Protein AF-A0A432PXN7-F1 (afdb_monomer_lite)

Sequence (299 aa):
MRKKKRGNGRLEFYYITHIDNLPSILSKGLLSHKKVNELRINYKSIANEEVLEKRKEKGLEDYVNLYINPRNAMMYRVKDETPQNSLAILAISGEIIKYYEDLKISIGNAASDYSVILDRNEIENLDIYKFFNEVRKIKDWTSETQIDISEFFKDDRPNKFLSLKVFLQSEILIKGAIDRRFFKAVYVPNEETKEKVKAFMPKNIPVINAPEFFFEAVRRQQILDNIWIVQGDMFTSEFELLTISVNTVGVMGKGLASRFKYMYPMVYVVYERLCKEGKLKLGKPFIYDAPELGRKFLL

pLDDT: mean 91.08, std 10.95, range [30.94, 98.56]

Radius of gyration: 21.8 Å; chains: 1; bounding box: 56×48×58 Å

Secondary structure (DSSP, 8-state):
-PPP----PPPEEEEEEEGGGHHHHHHH-EE-HHHHHHTT------S-HHHHHHHHHTTGGGEEEEES-SSSHHHHHHHHHS-GGGEEEEEEETTHHHH-SSEEEEES-TTSTTPEEEPHHHHTTS-HHHHHHHHHH-S---SS-EEE-GGG-SS--S--EEEHHHHHT-EEEEESEE-GGGEEEEEESSHHHHHHHHTTS-TTS-EEE-GGGGT--SEEEEEETTEEEEES-GGG---SEEE----SSS---SHHHHHHHHH-HHHHHHHHHHHHTT--BTTB--EEEEGGGTEEEE-

Structure (mmCIF, N/CA/C/O backbone):
data_AF-A0A432PXN7-F1
#
_entry.id   AF-A0A432PXN7-F1
#
loop_
_atom_site.group_PDB
_atom_site.id
_atom_site.type_symbol
_atom_site.label_atom_id
_atom_site.label_alt_id
_atom_site.label_comp_id
_atom_site.label_asym_id
_atom_site.label_entity_id
_atom_site.label_seq_id
_atom_site.pdbx_PDB_ins_code
_atom_site.Cartn_x
_atom_site.Cartn_y
_atom_site.Cartn_z
_atom_site.occupancy
_atom_site.B_iso_or_equiv
_atom_site.auth_seq_id
_atom_site.auth_comp_id
_atom_site.auth_asym_id
_atom_site.auth_atom_id
_atom_site.pdbx_PDB_model_num
ATOM 1 N N . MET A 1 1 ? -21.417 30.906 -13.574 1.00 35.53 1 MET A N 1
ATOM 2 C CA . MET A 1 1 ? -21.770 29.982 -12.467 1.00 35.53 1 MET A CA 1
ATOM 3 C C . MET A 1 1 ? -20.729 28.869 -12.365 1.00 35.53 1 MET A C 1
ATOM 5 O O . MET A 1 1 ? -20.755 27.929 -13.148 1.00 35.53 1 MET A O 1
ATOM 9 N N . ARG A 1 2 ? -19.752 28.997 -11.455 1.00 30.94 2 ARG A N 1
ATOM 10 C CA . ARG A 1 2 ? -18.716 27.973 -11.229 1.00 30.94 2 ARG A CA 1
ATOM 11 C C . ARG A 1 2 ? -19.321 26.800 -10.447 1.00 30.94 2 ARG A C 1
ATOM 13 O O . ARG A 1 2 ? -19.781 26.985 -9.324 1.00 30.94 2 ARG A O 1
ATOM 20 N N . LYS A 1 3 ? -19.326 25.603 -11.047 1.00 31.98 3 LYS A N 1
ATOM 21 C CA . LYS A 1 3 ? -19.693 24.340 -10.386 1.00 31.98 3 LYS A CA 1
ATOM 22 C C . LYS A 1 3 ? -18.835 24.168 -9.124 1.00 31.98 3 LYS A C 1
ATOM 24 O O . LYS A 1 3 ? -17.609 24.135 -9.215 1.00 31.98 3 LYS A O 1
ATOM 29 N N . LYS A 1 4 ? -19.482 24.073 -7.956 1.00 31.11 4 LYS A N 1
ATOM 30 C CA . LYS A 1 4 ? -18.858 23.705 -6.675 1.00 31.11 4 LYS A CA 1
ATOM 31 C C . LYS A 1 4 ? -18.046 22.419 -6.875 1.00 31.11 4 LYS A C 1
ATOM 33 O O . LYS A 1 4 ? -18.610 21.390 -7.243 1.00 31.11 4 LYS A O 1
ATOM 38 N N . LYS A 1 5 ? -16.732 22.480 -6.635 1.00 33.84 5 LYS A N 1
ATOM 39 C CA . LYS A 1 5 ? -15.875 21.294 -6.517 1.00 33.84 5 LYS A CA 1
ATOM 40 C C . LYS A 1 5 ? -16.462 20.400 -5.417 1.00 33.84 5 LYS A C 1
ATOM 42 O O . LYS A 1 5 ? -16.468 20.780 -4.250 1.00 33.84 5 LYS A O 1
ATOM 47 N N . ARG A 1 6 ? -16.970 19.223 -5.792 1.00 35.22 6 ARG A N 1
ATOM 48 C CA . ARG A 1 6 ? -17.212 18.104 -4.871 1.00 35.22 6 ARG A CA 1
ATOM 49 C C . ARG A 1 6 ? -15.844 17.628 -4.381 1.00 35.22 6 ARG A C 1
ATOM 51 O O . ARG A 1 6 ? -15.178 16.868 -5.067 1.00 35.22 6 ARG A O 1
ATOM 58 N N . GLY A 1 7 ? -15.401 18.148 -3.246 1.00 31.53 7 GLY A N 1
ATOM 59 C CA . GLY A 1 7 ? -14.115 17.818 -2.641 1.00 31.53 7 GLY A CA 1
ATOM 60 C C . GLY A 1 7 ? -14.242 17.847 -1.130 1.00 31.53 7 GLY A C 1
ATOM 61 O O . GLY A 1 7 ? -13.671 18.709 -0.485 1.00 31.53 7 GLY A O 1
ATOM 62 N N . ASN A 1 8 ? -15.066 16.957 -0.588 1.00 34.00 8 ASN A N 1
ATOM 63 C CA . ASN A 1 8 ? -15.063 16.643 0.836 1.00 34.00 8 ASN A CA 1
ATOM 64 C C . ASN A 1 8 ? -15.289 15.133 0.974 1.00 34.00 8 ASN A C 1
ATOM 66 O O . ASN A 1 8 ? -16.284 14.675 1.534 1.00 34.00 8 ASN A O 1
ATOM 70 N N . GLY A 1 9 ? -14.397 14.346 0.362 1.00 54.34 9 GLY A N 1
ATOM 71 C CA . GLY A 1 9 ? -14.241 12.959 0.787 1.00 54.34 9 GLY A CA 1
ATOM 72 C C . GLY A 1 9 ? -13.804 13.014 2.246 1.00 54.34 9 GLY A C 1
ATOM 73 O O . GLY A 1 9 ? -12.801 13.658 2.550 1.00 54.34 9 GLY A O 1
ATOM 74 N N . ARG A 1 10 ? -14.605 12.462 3.160 1.00 78.56 10 ARG A N 1
ATOM 75 C CA . ARG A 1 10 ? -14.220 12.399 4.574 1.00 78.56 10 ARG A CA 1
ATOM 76 C C . ARG A 1 10 ? -12.915 11.600 4.670 1.00 78.56 10 ARG A C 1
ATOM 78 O O . ARG A 1 10 ? -12.722 10.658 3.911 1.00 78.56 10 ARG A O 1
ATOM 85 N N . LEU A 1 11 ? -12.016 12.009 5.564 1.00 91.69 11 LEU A N 1
ATOM 86 C CA . LEU A 1 11 ? -10.762 11.301 5.826 1.00 91.69 11 LEU A CA 1
ATOM 87 C C . LEU A 1 11 ? -11.060 9.831 6.168 1.00 91.69 11 LEU A C 1
ATOM 89 O O . LEU A 1 11 ? -11.969 9.570 6.953 1.00 91.69 11 LEU A O 1
ATOM 93 N N . GLU A 1 12 ? -10.305 8.899 5.593 1.00 96.12 12 GLU A N 1
ATOM 94 C CA . GLU A 1 12 ? -10.436 7.452 5.831 1.00 96.12 12 GLU A CA 1
ATOM 95 C C . GLU A 1 12 ? -9.089 6.844 6.244 1.00 96.12 12 GLU A C 1
ATOM 97 O O . GLU A 1 12 ? -8.030 7.405 5.976 1.00 96.12 12 GLU A O 1
ATOM 102 N N . PHE A 1 13 ? -9.092 5.684 6.869 1.00 97.94 13 PHE A N 1
ATOM 103 C CA . PHE A 1 13 ? -7.892 4.885 7.102 1.00 97.94 13 PHE A CA 1
ATOM 104 C C . PHE A 1 13 ? -8.181 3.448 6.710 1.00 97.94 13 PHE A C 1
ATOM 106 O O . PHE A 1 13 ? -9.336 3.032 6.713 1.00 97.94 13 PHE A O 1
ATOM 113 N N . TYR A 1 14 ? -7.156 2.704 6.323 1.00 98.44 14 TYR A N 1
ATOM 114 C CA . TYR A 1 14 ? -7.350 1.486 5.550 1.00 98.44 14 TYR A CA 1
ATOM 115 C C . TYR A 1 14 ? -6.753 0.285 6.262 1.00 98.44 14 TYR A C 1
ATOM 117 O O . TYR A 1 14 ? -5.588 0.299 6.652 1.00 98.44 14 TYR A O 1
ATOM 125 N N . TYR A 1 15 ? -7.541 -0.773 6.387 1.00 98.38 15 TYR A N 1
ATOM 126 C CA . TYR A 1 15 ? -7.084 -2.066 6.872 1.00 98.38 15 TYR A CA 1
ATOM 127 C C . TYR A 1 15 ? -7.170 -3.087 5.741 1.00 98.38 15 TYR A C 1
ATOM 129 O O . TYR A 1 15 ? -8.252 -3.332 5.210 1.00 98.38 15 TYR A O 1
ATOM 137 N N . ILE A 1 16 ? -6.030 -3.655 5.352 1.00 97.94 16 ILE A N 1
ATOM 138 C CA . ILE A 1 16 ? -5.953 -4.675 4.301 1.00 97.94 16 ILE A CA 1
ATOM 139 C C . ILE A 1 16 ? -6.196 -6.036 4.955 1.00 97.94 16 ILE A C 1
ATOM 141 O O . ILE A 1 16 ? -5.614 -6.327 5.999 1.00 97.94 16 ILE A O 1
ATOM 145 N N . THR A 1 17 ? -7.054 -6.870 4.368 1.00 97.69 17 THR A N 1
ATOM 146 C CA . THR A 1 17 ? -7.372 -8.192 4.918 1.00 97.69 17 THR A CA 1
ATOM 147 C C . THR A 1 17 ? -7.852 -9.175 3.848 1.00 97.69 17 THR A C 1
ATOM 149 O O . THR A 1 17 ? -8.148 -8.786 2.718 1.00 97.69 17 THR A O 1
ATOM 152 N N . HIS A 1 18 ? -7.950 -10.454 4.211 1.00 97.88 18 HIS A N 1
ATOM 153 C CA . HIS A 1 18 ? -8.617 -11.470 3.401 1.00 97.88 18 HIS A CA 1
ATOM 154 C C . HIS A 1 18 ? -10.145 -11.367 3.571 1.00 97.88 18 HIS A C 1
ATOM 156 O O . HIS A 1 18 ? -10.626 -11.152 4.685 1.00 97.88 18 HIS A O 1
ATOM 162 N N . ILE A 1 19 ? -10.926 -11.570 2.504 1.00 97.75 19 ILE A N 1
ATOM 163 C CA . ILE A 1 19 ? -12.399 -11.446 2.525 1.00 97.75 19 ILE A CA 1
ATOM 164 C C . ILE A 1 19 ? -13.062 -12.316 3.608 1.00 97.75 19 ILE A C 1
ATOM 166 O O . ILE A 1 19 ? -13.950 -11.841 4.308 1.00 97.75 19 ILE A O 1
ATOM 170 N N . ASP A 1 20 ? -12.576 -13.543 3.818 1.00 97.38 20 ASP A N 1
ATOM 171 C CA . ASP A 1 20 ? -13.042 -14.467 4.869 1.00 97.38 20 ASP A CA 1
ATOM 172 C C . ASP A 1 20 ? -12.898 -13.934 6.305 1.00 97.38 20 ASP A C 1
ATOM 174 O O . ASP A 1 20 ? -13.560 -14.435 7.212 1.00 97.38 20 ASP A O 1
ATOM 178 N N . ASN A 1 21 ? -12.070 -12.911 6.535 1.00 98.06 21 ASN A N 1
ATOM 179 C CA . ASN A 1 21 ? -11.939 -12.282 7.850 1.00 98.06 21 ASN A CA 1
ATOM 180 C C . ASN A 1 21 ? -13.041 -11.242 8.103 1.00 98.06 21 ASN A C 1
ATOM 182 O O . ASN A 1 21 ? -13.308 -10.889 9.251 1.00 98.06 21 ASN A O 1
ATOM 186 N N . LEU A 1 22 ? -13.700 -10.735 7.056 1.00 98.06 22 LEU A N 1
ATOM 187 C CA . LEU A 1 22 ? -14.702 -9.676 7.183 1.00 98.06 22 LEU A CA 1
ATOM 188 C C . LEU A 1 22 ? -15.876 -10.065 8.102 1.00 98.06 22 LEU A C 1
ATOM 190 O O . LEU A 1 22 ? -16.226 -9.239 8.944 1.00 98.06 22 LEU A O 1
ATOM 194 N N . PRO A 1 23 ? -16.465 -11.280 8.053 1.00 97.19 23 PRO A N 1
ATOM 195 C CA . PRO A 1 23 ? -17.558 -11.649 8.959 1.00 97.19 23 PRO A CA 1
ATOM 196 C C . PRO A 1 23 ? -17.199 -11.542 10.451 1.00 97.19 23 PRO A C 1
ATOM 198 O O . PRO A 1 23 ? -17.993 -11.046 11.260 1.00 97.19 23 PRO A O 1
ATOM 201 N N . SER A 1 24 ? -15.990 -11.966 10.840 1.00 97.00 24 SER A N 1
ATOM 202 C CA . SER A 1 24 ? -15.543 -11.863 12.234 1.00 97.00 24 SER A CA 1
ATOM 203 C C . SER A 1 24 ? -15.250 -10.409 12.620 1.00 97.00 24 SER A C 1
ATOM 205 O O . SER A 1 24 ? -15.646 -9.982 13.704 1.00 97.00 24 SER A O 1
ATOM 207 N N . ILE A 1 25 ? -14.670 -9.616 11.712 1.00 97.94 25 ILE A N 1
ATOM 208 C CA . ILE A 1 25 ? -14.425 -8.179 11.915 1.00 97.94 25 ILE A CA 1
ATOM 209 C C . ILE A 1 25 ? -15.744 -7.401 12.065 1.00 97.94 25 ILE A C 1
ATOM 211 O O . ILE A 1 25 ? -15.880 -6.561 12.951 1.00 97.94 25 ILE A O 1
ATOM 215 N N . LEU A 1 26 ? -16.756 -7.692 11.246 1.00 96.44 26 LEU A N 1
ATOM 216 C CA . LEU A 1 26 ? -18.069 -7.037 11.314 1.00 96.44 26 LEU A CA 1
ATOM 217 C C . LEU A 1 26 ? -18.798 -7.344 12.627 1.00 96.44 26 LEU A C 1
ATOM 219 O O . LEU A 1 26 ? -19.427 -6.462 13.222 1.00 96.44 26 LEU A O 1
ATOM 223 N N . SER A 1 27 ? -18.705 -8.591 13.092 1.00 95.31 27 SER A N 1
ATOM 224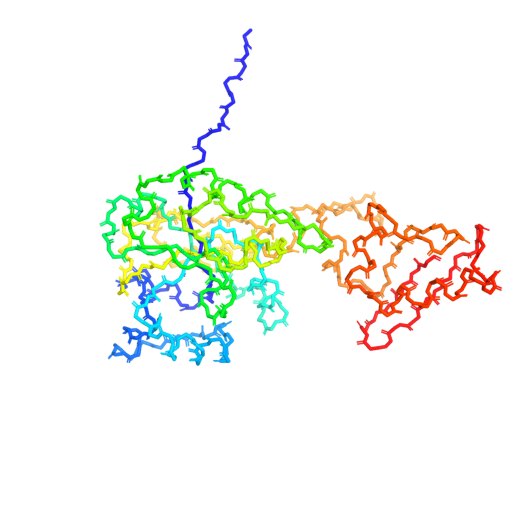 C CA . SER A 1 27 ? -19.360 -9.024 14.327 1.00 95.31 27 SER A CA 1
ATOM 225 C C . SER A 1 27 ? -18.633 -8.534 15.581 1.00 95.31 27 SER A C 1
ATOM 227 O O . SER A 1 27 ? -19.293 -8.067 16.510 1.00 95.31 27 SER A O 1
ATOM 229 N N . LYS A 1 28 ? -17.296 -8.567 15.616 1.00 96.38 28 LYS A N 1
ATOM 230 C CA . LYS A 1 28 ? -16.498 -8.303 16.829 1.00 96.38 28 LYS A CA 1
ATOM 231 C C . LYS A 1 28 ? -15.817 -6.930 16.865 1.00 96.38 28 LYS A C 1
ATOM 233 O O . LYS A 1 28 ? -15.327 -6.535 17.918 1.00 96.38 28 LYS A O 1
ATOM 238 N N . GLY A 1 29 ? -15.819 -6.192 15.756 1.00 97.44 29 GLY A N 1
ATOM 239 C CA . GLY A 1 29 ? -14.957 -5.025 15.561 1.00 97.44 29 GLY A CA 1
ATOM 240 C C . GLY A 1 29 ? -13.587 -5.429 15.013 1.00 97.44 29 GLY A C 1
ATOM 241 O O . GLY A 1 29 ? -13.273 -6.612 14.875 1.00 97.44 29 GLY A O 1
ATOM 242 N N . LEU A 1 30 ? -12.761 -4.439 14.681 1.00 98.19 30 LEU A N 1
ATOM 243 C CA . LEU A 1 30 ? -11.407 -4.680 14.189 1.00 98.19 30 LEU A CA 1
ATOM 244 C C . LEU A 1 30 ? -10.459 -4.724 15.389 1.00 98.19 30 LEU A C 1
ATOM 246 O O . LEU A 1 30 ? -10.292 -3.726 16.082 1.00 98.19 30 LEU A O 1
ATOM 250 N N . LEU A 1 31 ? -9.891 -5.892 15.665 1.00 97.75 31 LEU A N 1
ATOM 251 C CA . LEU A 1 31 ? -9.147 -6.169 16.894 1.00 97.75 31 LEU A CA 1
ATOM 252 C C . LEU A 1 31 ? -7.635 -6.170 16.656 1.00 97.75 31 LEU A C 1
ATOM 254 O O . LEU A 1 31 ? -7.180 -6.521 15.568 1.00 97.75 31 LEU A O 1
ATOM 258 N N . SER A 1 32 ? -6.862 -5.815 17.684 1.00 96.62 32 SER A N 1
ATOM 259 C CA . SER A 1 32 ? -5.408 -5.988 17.694 1.00 96.62 32 SER A CA 1
ATOM 260 C C . SER A 1 32 ? -5.035 -7.472 17.643 1.00 96.62 32 SER A C 1
ATOM 262 O O . SER A 1 32 ? -5.821 -8.338 18.041 1.00 96.62 32 SER A O 1
ATOM 264 N N . HIS A 1 33 ? -3.818 -7.782 17.187 1.00 93.62 33 HIS A N 1
ATOM 265 C CA . HIS A 1 3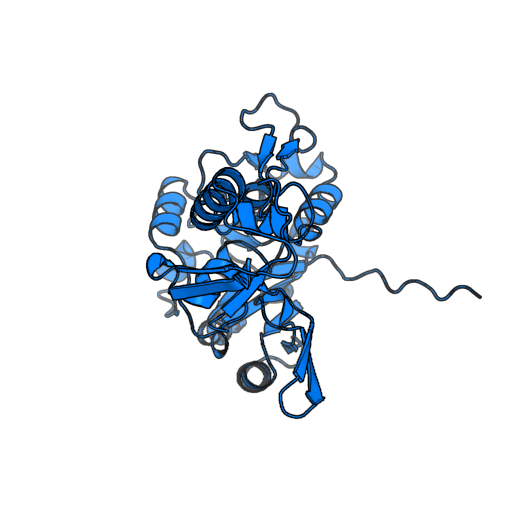3 ? -3.337 -9.166 17.104 1.00 93.62 33 HIS A CA 1
ATOM 266 C C . HIS A 1 33 ? -3.379 -9.877 18.460 1.00 93.62 33 HIS A C 1
ATOM 268 O O . HIS A 1 33 ? -3.801 -11.032 18.537 1.00 93.62 33 HIS A O 1
ATOM 274 N N . LYS A 1 34 ? -3.027 -9.170 19.539 1.00 95.19 34 LYS A N 1
ATOM 275 C CA . LYS A 1 34 ? -3.138 -9.681 20.906 1.00 95.19 34 LYS A CA 1
ATOM 276 C C . LYS A 1 34 ? -4.565 -10.139 21.226 1.00 95.19 34 LYS A C 1
ATOM 278 O O . LYS A 1 34 ? -4.762 -11.288 21.615 1.00 95.19 34 LYS A O 1
ATOM 283 N N . LYS A 1 35 ? -5.569 -9.294 20.969 1.00 96.56 35 LYS A N 1
ATOM 284 C CA . LYS A 1 35 ? -6.981 -9.629 21.220 1.00 96.56 35 LYS A CA 1
ATOM 285 C C . LYS A 1 35 ? -7.506 -10.746 20.319 1.00 96.56 35 LYS A C 1
ATOM 287 O O . LYS A 1 35 ? -8.310 -11.559 20.769 1.00 96.56 35 LYS A O 1
ATOM 292 N N . VAL A 1 36 ? -7.068 -10.807 19.059 1.00 95.81 36 VAL A N 1
ATOM 293 C CA . VAL A 1 36 ? -7.402 -11.912 18.138 1.00 95.81 36 VAL A CA 1
ATOM 294 C C . VAL A 1 36 ? -6.945 -13.253 18.720 1.00 95.81 36 VAL A C 1
ATOM 296 O O . VAL A 1 36 ? -7.730 -14.204 18.740 1.00 95.81 36 VAL A O 1
ATOM 299 N N . ASN A 1 37 ? -5.719 -13.301 19.248 1.00 93.38 37 ASN A N 1
ATOM 300 C CA . ASN A 1 37 ? -5.143 -14.496 19.862 1.00 93.38 37 ASN A CA 1
ATOM 301 C C . ASN A 1 37 ? -5.836 -14.861 21.185 1.00 93.38 37 ASN A C 1
ATOM 303 O O . ASN A 1 37 ? -6.215 -16.016 21.376 1.00 93.38 37 ASN A O 1
ATOM 307 N N . GLU A 1 38 ? -6.064 -13.886 22.070 1.00 96.06 38 GLU A N 1
ATOM 308 C CA . GLU A 1 38 ? -6.769 -14.082 23.349 1.00 96.06 38 GLU A CA 1
ATOM 309 C C . GLU A 1 38 ? -8.182 -14.649 23.146 1.00 96.06 38 GLU A C 1
ATOM 311 O O . GLU A 1 38 ? -8.605 -15.562 23.856 1.00 96.06 38 GLU A O 1
ATOM 316 N N . LEU A 1 39 ? -8.899 -14.155 22.132 1.00 95.44 39 LEU A N 1
ATOM 317 C CA . LEU A 1 39 ? -10.250 -14.601 21.785 1.00 95.44 39 LEU A CA 1
ATOM 318 C C . LEU A 1 39 ? -10.281 -15.825 20.857 1.00 95.44 39 LEU A C 1
ATOM 320 O O . LEU A 1 39 ? -11.371 -16.241 20.455 1.00 95.44 39 LEU A O 1
ATOM 324 N N . ARG A 1 40 ? -9.114 -16.383 20.498 1.00 95.44 40 ARG A N 1
ATOM 325 C CA . ARG A 1 40 ? -8.950 -17.552 19.612 1.00 95.44 40 ARG A CA 1
ATOM 326 C C . ARG A 1 40 ? -9.766 -17.438 18.322 1.00 95.44 40 ARG A C 1
ATOM 328 O O . ARG A 1 40 ? -10.461 -18.368 17.911 1.00 95.44 40 ARG A O 1
ATOM 335 N N . ILE A 1 41 ? -9.738 -16.259 17.707 1.00 94.94 41 ILE A N 1
ATOM 336 C CA . ILE A 1 41 ? -10.488 -15.995 16.478 1.00 94.94 41 ILE A CA 1
ATOM 337 C C . ILE A 1 41 ? -9.733 -16.615 15.314 1.00 94.94 41 ILE A C 1
ATOM 339 O O . ILE A 1 41 ? -8.579 -16.276 15.074 1.00 94.94 41 ILE A O 1
ATOM 343 N N . ASN A 1 42 ? -10.402 -17.489 14.569 1.00 94.25 42 ASN A N 1
ATOM 344 C CA . ASN A 1 42 ? -9.826 -18.044 13.355 1.00 94.25 42 ASN A CA 1
ATOM 345 C C . ASN A 1 42 ? -9.808 -16.976 12.250 1.00 94.25 42 ASN A C 1
ATOM 347 O O . ASN A 1 42 ? -10.811 -16.288 12.041 1.00 94.25 42 ASN A O 1
ATOM 351 N N . TYR A 1 43 ? -8.679 -16.832 11.560 1.00 95.38 43 TYR A N 1
ATOM 352 C CA . TYR A 1 43 ? -8.502 -15.851 10.491 1.00 95.38 43 TYR A CA 1
ATOM 353 C C . TYR A 1 43 ? -7.496 -16.354 9.453 1.00 95.38 43 TYR A C 1
ATOM 355 O O . TYR A 1 43 ? -6.637 -17.183 9.746 1.00 95.38 43 TYR A O 1
ATOM 363 N N . LYS A 1 44 ? -7.587 -15.823 8.236 1.00 95.25 44 LYS A N 1
ATOM 364 C CA . LYS A 1 44 ? -6.573 -15.992 7.196 1.00 95.25 44 LYS A CA 1
ATOM 365 C C . LYS A 1 44 ? -5.579 -14.844 7.274 1.00 95.25 44 LYS A C 1
ATOM 367 O O . LYS A 1 44 ? -5.937 -13.693 7.007 1.00 95.25 44 LYS A O 1
ATOM 372 N N . SER A 1 45 ? -4.350 -15.153 7.671 1.00 92.19 45 SER A N 1
ATOM 373 C CA . SER A 1 45 ? -3.282 -14.160 7.728 1.00 92.19 45 SER A CA 1
ATOM 374 C C . SER A 1 45 ? -2.840 -13.763 6.323 1.00 92.19 45 SER A C 1
ATOM 376 O O . SER A 1 45 ? -2.677 -14.609 5.451 1.00 92.19 45 SER A O 1
ATOM 378 N N . ILE A 1 46 ? -2.624 -12.464 6.138 1.00 92.88 46 ILE A N 1
ATOM 379 C CA . ILE A 1 46 ? -1.887 -11.893 5.002 1.00 92.88 46 ILE A CA 1
ATOM 380 C C . ILE A 1 46 ? -0.620 -11.169 5.481 1.00 92.88 46 ILE A C 1
ATOM 382 O O . ILE A 1 46 ? 0.053 -10.496 4.703 1.00 92.88 46 ILE A O 1
ATOM 386 N N . ALA A 1 47 ? -0.340 -11.222 6.787 1.00 86.75 47 ALA A N 1
ATOM 387 C CA . ALA A 1 47 ? 0.762 -10.521 7.425 1.00 86.75 47 ALA A CA 1
ATOM 388 C C . ALA A 1 47 ? 2.098 -11.214 7.135 1.00 86.75 47 ALA A C 1
ATOM 390 O O . ALA A 1 47 ? 2.149 -12.421 6.928 1.00 86.75 47 ALA A O 1
ATOM 391 N N . ASN A 1 48 ? 3.177 -10.437 7.138 1.00 88.31 48 ASN A N 1
ATOM 392 C CA . ASN A 1 48 ? 4.531 -10.975 7.090 1.00 88.31 48 ASN A CA 1
ATOM 393 C C . ASN A 1 48 ? 4.963 -11.376 8.513 1.00 88.31 48 ASN A C 1
ATOM 395 O O . ASN A 1 48 ? 4.849 -10.559 9.428 1.00 88.31 48 ASN A O 1
ATOM 399 N N . GLU A 1 49 ? 5.436 -12.611 8.692 1.00 88.56 49 GLU A N 1
ATOM 400 C CA . GLU A 1 49 ? 5.791 -13.168 10.007 1.00 88.56 49 GLU A CA 1
ATOM 401 C C . GLU A 1 49 ? 6.931 -12.398 10.684 1.00 88.56 49 GLU A C 1
ATOM 403 O O . GLU A 1 49 ? 6.783 -11.991 11.834 1.00 88.56 49 GLU A O 1
ATOM 408 N N . GLU A 1 50 ? 7.994 -12.066 9.948 1.00 90.25 50 GLU A N 1
ATOM 409 C CA . GLU A 1 50 ? 9.120 -11.266 10.453 1.00 90.25 50 GLU A CA 1
ATOM 410 C C . GLU A 1 50 ? 8.654 -9.882 10.945 1.00 90.25 50 GLU A C 1
ATOM 412 O O . GLU A 1 50 ? 9.112 -9.361 11.964 1.00 90.25 50 GLU A O 1
ATOM 417 N N . VAL A 1 51 ? 7.691 -9.269 10.245 1.00 89.50 51 VAL A N 1
ATOM 418 C CA . VAL A 1 51 ? 7.089 -8.002 10.682 1.00 89.50 51 VAL A CA 1
ATOM 419 C C . VAL A 1 51 ? 6.268 -8.195 11.958 1.00 89.50 51 VAL A C 1
ATOM 421 O O . VAL A 1 51 ? 6.321 -7.333 12.833 1.00 89.50 51 VAL A O 1
ATOM 424 N N . LEU A 1 52 ? 5.516 -9.291 12.099 1.00 89.25 52 LEU A N 1
ATOM 425 C CA . LEU A 1 52 ? 4.753 -9.571 13.321 1.00 89.25 52 LEU A CA 1
ATOM 426 C C . LEU A 1 52 ? 5.666 -9.790 14.532 1.00 89.25 52 LEU A C 1
ATOM 428 O O . LEU A 1 52 ? 5.367 -9.271 15.609 1.00 89.25 52 LEU A O 1
ATOM 432 N N . GLU A 1 53 ? 6.784 -10.491 14.354 1.00 92.44 53 GLU A N 1
ATOM 433 C CA . GLU A 1 53 ? 7.793 -10.698 15.398 1.00 92.44 53 GLU A CA 1
ATOM 434 C C . GLU A 1 53 ? 8.392 -9.368 15.865 1.00 92.44 53 GLU A C 1
ATOM 436 O O . GLU A 1 53 ? 8.309 -9.038 17.050 1.00 92.44 53 GLU A O 1
ATOM 441 N N . LYS A 1 54 ? 8.849 -8.524 14.932 1.00 93.56 54 LYS A N 1
ATOM 442 C CA . LYS A 1 54 ? 9.358 -7.175 15.245 1.00 93.56 54 LYS A CA 1
ATOM 443 C C . LYS A 1 54 ? 8.326 -6.305 15.961 1.00 93.56 54 LYS A C 1
ATOM 445 O O . LYS A 1 54 ? 8.649 -5.536 16.864 1.00 93.56 54 LYS A O 1
ATOM 450 N N . ARG A 1 55 ? 7.051 -6.409 15.574 1.00 94.06 55 ARG A N 1
ATOM 451 C CA . ARG A 1 55 ? 5.961 -5.692 16.257 1.00 94.06 55 ARG A CA 1
ATOM 452 C C . ARG A 1 55 ? 5.779 -6.182 17.688 1.00 94.06 55 ARG A C 1
ATOM 454 O O . ARG A 1 55 ? 5.533 -5.359 18.566 1.00 94.06 55 ARG A O 1
ATOM 461 N N . LYS A 1 56 ? 5.901 -7.487 17.930 1.00 93.31 56 LYS A N 1
ATOM 462 C CA . LYS A 1 56 ? 5.820 -8.071 19.271 1.00 93.31 56 LYS A CA 1
ATOM 463 C C . LYS A 1 56 ? 6.965 -7.591 20.162 1.00 93.31 56 LYS A C 1
ATOM 465 O O . LYS A 1 56 ? 6.700 -7.145 21.273 1.00 93.31 56 LYS A O 1
ATOM 470 N N . GLU A 1 57 ? 8.198 -7.589 19.659 1.00 93.31 57 GLU A N 1
ATOM 471 C CA . GLU A 1 57 ? 9.375 -7.066 20.376 1.00 93.31 57 GLU A CA 1
ATOM 472 C C . GLU A 1 57 ? 9.195 -5.602 20.802 1.00 93.31 57 GLU A C 1
ATOM 474 O O . GLU A 1 57 ? 9.591 -5.209 21.897 1.00 93.31 57 GLU A O 1
ATOM 479 N N . LYS A 1 58 ? 8.522 -4.805 19.966 1.00 92.75 58 LYS A N 1
ATOM 480 C CA . LYS A 1 58 ? 8.207 -3.395 20.237 1.00 92.75 58 LYS A CA 1
ATOM 481 C C . LYS A 1 58 ? 6.924 -3.172 21.044 1.00 92.75 58 LYS A C 1
ATOM 483 O O . LYS A 1 58 ? 6.505 -2.028 21.212 1.00 92.75 58 LYS A O 1
ATOM 488 N N . GLY A 1 59 ? 6.255 -4.230 21.508 1.00 93.12 59 GLY A N 1
ATOM 489 C CA . GLY A 1 59 ? 4.994 -4.125 22.251 1.00 93.12 59 GLY A CA 1
ATOM 490 C C . GLY A 1 59 ? 3.821 -3.570 21.428 1.00 93.12 59 GLY A C 1
ATOM 491 O O . GLY A 1 59 ? 2.857 -3.044 21.985 1.00 93.12 59 GLY A O 1
ATOM 492 N N . LEU A 1 60 ? 3.882 -3.671 20.097 1.00 94.94 60 LEU A N 1
ATOM 493 C CA . LEU A 1 60 ? 2.859 -3.171 19.169 1.00 94.94 60 LEU A CA 1
ATOM 494 C C . LEU A 1 60 ? 1.732 -4.182 18.902 1.00 94.94 60 LEU A C 1
ATOM 496 O O . LEU A 1 60 ? 0.794 -3.879 18.166 1.00 94.94 60 LEU A O 1
ATOM 500 N N . GLU A 1 61 ? 1.804 -5.378 19.486 1.00 94.31 61 GLU A N 1
ATOM 501 C CA . GLU A 1 61 ? 0.811 -6.452 19.324 1.00 94.31 61 GLU A CA 1
ATOM 502 C C . GLU A 1 61 ? -0.584 -6.089 19.858 1.00 94.31 61 GLU A C 1
ATOM 504 O O . GLU A 1 61 ? -1.590 -6.627 19.389 1.00 94.31 61 GLU A O 1
ATOM 509 N N . ASP A 1 62 ? -0.652 -5.145 20.801 1.00 95.69 62 ASP A N 1
ATOM 510 C CA . ASP A 1 62 ? -1.906 -4.614 21.337 1.00 95.69 62 ASP A CA 1
ATOM 511 C C . ASP A 1 62 ? -2.482 -3.467 20.490 1.00 95.69 62 ASP A C 1
ATOM 513 O O . ASP A 1 62 ? -3.528 -2.925 20.824 1.00 95.69 62 ASP A O 1
ATOM 517 N N . TYR A 1 63 ? -1.853 -3.098 19.371 1.00 97.06 63 TYR A N 1
ATOM 518 C CA . TYR A 1 63 ? -2.346 -2.040 18.490 1.00 97.06 63 TYR A CA 1
ATOM 519 C C . TYR A 1 63 ? -2.913 -2.607 17.189 1.00 97.06 63 TYR A C 1
ATOM 521 O O . TYR A 1 63 ? -2.307 -3.449 16.526 1.00 97.06 63 TYR A O 1
ATOM 529 N N . VAL A 1 64 ? -4.072 -2.087 16.791 1.00 97.31 64 VAL A N 1
ATOM 530 C CA . VAL A 1 64 ? -4.587 -2.180 15.425 1.00 97.31 64 VAL A CA 1
ATOM 531 C C . VAL A 1 64 ? -3.813 -1.192 14.566 1.00 97.31 64 VAL A C 1
ATOM 533 O O . VAL A 1 64 ? -3.787 -0.001 14.878 1.00 97.31 64 VAL A O 1
ATOM 536 N N . ASN A 1 65 ? -3.212 -1.669 13.480 1.00 96.56 65 ASN A N 1
ATOM 537 C CA . ASN A 1 65 ? -2.539 -0.819 12.509 1.00 96.56 65 ASN A CA 1
ATOM 538 C C . ASN A 1 65 ? -3.459 -0.485 11.332 1.00 96.56 65 ASN A C 1
ATOM 540 O O . ASN A 1 65 ? -4.080 -1.365 10.738 1.00 96.56 65 ASN A O 1
ATOM 544 N N . LEU A 1 66 ? -3.530 0.795 10.982 1.00 98.06 66 LEU A N 1
ATOM 545 C CA . LEU A 1 66 ? -4.269 1.284 9.828 1.00 98.06 66 LEU A CA 1
ATOM 546 C C . LEU A 1 66 ? -3.346 2.063 8.902 1.00 98.06 66 LEU A C 1
ATOM 548 O O . LEU A 1 66 ? -2.632 2.971 9.323 1.00 98.06 66 LEU A O 1
ATOM 552 N N . TYR A 1 67 ? -3.428 1.769 7.615 1.00 97.88 67 TYR A N 1
ATOM 553 C CA . TYR A 1 67 ? -2.688 2.485 6.595 1.00 97.88 67 TYR A CA 1
ATOM 554 C C . TYR A 1 67 ? -3.355 3.815 6.265 1.00 97.88 67 TYR A C 1
ATOM 556 O O . TYR A 1 67 ? -4.579 3.923 6.154 1.00 97.88 67 TYR A O 1
ATOM 564 N N . ILE A 1 68 ? -2.534 4.837 6.041 1.00 97.44 68 ILE A N 1
ATOM 565 C CA . ILE A 1 68 ? -3.000 6.151 5.587 1.00 97.44 68 ILE A CA 1
ATOM 566 C C . ILE A 1 68 ? -3.278 6.140 4.078 1.00 97.44 68 ILE A C 1
ATOM 568 O O . ILE A 1 68 ? -4.216 6.786 3.608 1.00 97.44 68 ILE A O 1
ATOM 572 N N . ASN A 1 69 ? -2.488 5.374 3.325 1.00 96.44 69 ASN A N 1
ATOM 573 C CA . ASN A 1 69 ? -2.634 5.164 1.890 1.00 96.44 69 ASN A CA 1
ATOM 574 C C . ASN A 1 69 ? -2.866 3.663 1.627 1.00 96.44 69 ASN A C 1
ATOM 576 O O . ASN A 1 69 ? -2.052 2.854 2.077 1.00 96.44 69 ASN A O 1
ATOM 580 N N . PRO A 1 70 ? -3.951 3.259 0.937 1.00 94.88 70 PRO A N 1
ATOM 581 C CA . PRO A 1 70 ? -4.245 1.847 0.693 1.00 94.88 70 PRO A CA 1
ATOM 582 C C . PRO A 1 70 ? -3.295 1.242 -0.349 1.00 94.88 70 PRO A C 1
ATOM 584 O O . PRO A 1 70 ? -2.993 0.053 -0.297 1.00 94.88 70 PRO A O 1
ATOM 587 N N . ARG A 1 71 ? -2.769 2.070 -1.263 1.00 93.25 71 ARG A N 1
ATOM 588 C CA . ARG A 1 71 ? -1.806 1.673 -2.289 1.00 93.25 71 ARG A CA 1
ATOM 589 C C . ARG A 1 71 ? -0.387 1.816 -1.737 1.00 93.25 71 ARG A C 1
ATOM 591 O O . ARG A 1 71 ? 0.341 2.744 -2.080 1.00 93.25 71 ARG A O 1
ATOM 598 N N . ASN A 1 72 ? -0.020 0.900 -0.849 1.00 92.94 72 ASN A N 1
ATOM 599 C CA . ASN A 1 72 ? 1.243 0.915 -0.110 1.00 92.94 72 ASN A CA 1
ATOM 600 C C . ASN A 1 72 ? 2.088 -0.350 -0.356 1.00 92.94 72 ASN A C 1
ATOM 602 O O . ASN A 1 72 ? 1.687 -1.262 -1.081 1.00 92.94 72 ASN A O 1
ATOM 606 N N . ALA A 1 73 ? 3.265 -0.410 0.277 1.00 90.81 73 ALA A N 1
ATOM 607 C CA . ALA A 1 73 ? 4.190 -1.537 0.159 1.00 90.81 73 ALA A CA 1
ATOM 608 C C . ALA A 1 73 ? 3.607 -2.875 0.657 1.00 90.81 73 ALA A C 1
ATOM 610 O O . ALA A 1 73 ? 3.968 -3.920 0.124 1.00 90.81 73 ALA A O 1
ATOM 611 N N . MET A 1 74 ? 2.702 -2.856 1.644 1.00 92.88 74 MET A N 1
ATOM 612 C CA . MET A 1 74 ? 2.028 -4.067 2.117 1.00 92.88 74 MET A CA 1
ATOM 613 C C . MET A 1 74 ? 1.100 -4.626 1.039 1.00 92.88 74 MET A C 1
ATOM 615 O O . MET A 1 74 ? 1.210 -5.800 0.703 1.00 92.88 74 MET A O 1
ATOM 619 N N . MET A 1 75 ? 0.238 -3.792 0.447 1.00 94.62 75 MET A N 1
ATOM 620 C CA . MET A 1 75 ? -0.639 -4.238 -0.641 1.00 94.62 75 MET A CA 1
ATOM 621 C C . MET A 1 75 ? 0.164 -4.717 -1.859 1.00 94.62 75 MET A C 1
ATOM 623 O O . MET A 1 75 ? -0.169 -5.740 -2.448 1.00 94.62 75 MET A O 1
ATOM 627 N N . TYR A 1 76 ? 1.251 -4.016 -2.207 1.00 91.44 76 TYR A N 1
ATOM 628 C CA . TYR A 1 76 ? 2.117 -4.405 -3.324 1.00 91.44 76 TYR A CA 1
ATOM 629 C C . TYR A 1 76 ? 2.745 -5.792 -3.139 1.00 91.44 76 TYR A C 1
ATOM 631 O O . TYR A 1 76 ? 2.925 -6.502 -4.117 1.00 91.44 76 TYR A O 1
ATOM 639 N N . ARG A 1 77 ? 3.070 -6.178 -1.901 1.00 91.62 77 ARG A N 1
ATOM 640 C CA . ARG A 1 77 ? 3.575 -7.519 -1.583 1.00 91.62 77 ARG A CA 1
ATOM 641 C C . ARG A 1 77 ? 2.451 -8.555 -1.595 1.00 91.62 77 ARG A C 1
ATOM 643 O O . ARG A 1 77 ? 2.558 -9.589 -2.239 1.00 91.62 77 ARG A O 1
ATOM 650 N N . VAL A 1 78 ? 1.357 -8.266 -0.891 1.00 92.12 78 VAL A N 1
ATOM 651 C CA . VAL A 1 78 ? 0.260 -9.224 -0.688 1.00 92.12 78 VAL A CA 1
ATOM 652 C C . VAL A 1 78 ? -0.421 -9.607 -2.002 1.00 92.12 78 VAL A C 1
ATOM 654 O O . VAL A 1 78 ? -0.825 -10.756 -2.139 1.00 92.12 78 VAL A O 1
ATOM 657 N N . LYS A 1 79 ? -0.515 -8.699 -2.984 1.00 88.12 79 LYS A N 1
ATOM 658 C CA . LYS A 1 79 ? -1.100 -9.023 -4.299 1.00 88.12 79 LYS A CA 1
ATOM 659 C C . LYS A 1 79 ? -0.349 -10.135 -5.051 1.00 88.12 79 LYS A C 1
ATOM 661 O O . LYS A 1 79 ? -0.962 -10.784 -5.888 1.00 88.12 79 LYS A O 1
ATOM 666 N N . ASP A 1 80 ? 0.946 -10.322 -4.776 1.00 85.44 80 ASP A N 1
ATOM 667 C CA . ASP A 1 80 ? 1.785 -11.336 -5.434 1.00 85.44 80 ASP A CA 1
ATOM 668 C C . ASP A 1 80 ? 1.747 -12.678 -4.681 1.00 85.44 80 ASP A C 1
ATOM 670 O O . ASP A 1 80 ? 2.006 -13.729 -5.258 1.00 85.44 80 ASP A O 1
ATOM 674 N N . GLU A 1 81 ? 1.391 -12.656 -3.394 1.00 88.94 81 GLU A N 1
ATOM 675 C CA . GLU A 1 81 ? 1.356 -13.837 -2.520 1.00 88.94 81 GLU A CA 1
ATOM 676 C C . GLU A 1 81 ? -0.061 -14.395 -2.311 1.00 88.94 81 GLU A C 1
ATOM 678 O O . GLU A 1 81 ? -0.237 -15.551 -1.931 1.00 88.94 81 GLU A O 1
ATOM 683 N N . THR A 1 82 ? -1.090 -13.569 -2.501 1.00 89.25 82 THR A N 1
ATOM 684 C CA . THR A 1 82 ? -2.491 -13.910 -2.234 1.00 89.25 82 THR A CA 1
ATOM 685 C C . THR A 1 82 ? -3.340 -13.632 -3.471 1.00 89.25 82 THR A C 1
ATOM 687 O O . THR A 1 82 ? -3.230 -12.543 -4.038 1.00 89.25 82 THR A O 1
ATOM 690 N N . PRO A 1 83 ? -4.249 -14.549 -3.868 1.00 91.50 83 PRO A N 1
ATOM 691 C CA . PRO A 1 83 ? -5.169 -14.294 -4.967 1.00 91.50 83 PRO A CA 1
ATOM 692 C C . PRO A 1 83 ? -5.934 -12.991 -4.746 1.00 91.50 83 PRO A C 1
ATOM 694 O O . PRO A 1 83 ? -6.580 -12.812 -3.711 1.00 91.50 83 PRO A O 1
ATOM 697 N N . GLN A 1 84 ? -5.900 -12.088 -5.723 1.00 86.12 84 GLN A N 1
ATOM 698 C CA . GLN A 1 84 ? -6.503 -10.767 -5.553 1.00 86.12 84 GLN A CA 1
ATOM 699 C C . GLN A 1 84 ? -8.001 -10.830 -5.246 1.00 86.12 84 GLN A C 1
ATOM 701 O O . GLN A 1 84 ? -8.485 -10.070 -4.412 1.00 86.12 84 GLN A O 1
ATOM 706 N N . ASN A 1 85 ? -8.722 -11.791 -5.836 1.00 93.50 85 ASN A N 1
ATOM 707 C CA . ASN A 1 85 ? -10.154 -12.003 -5.587 1.00 93.50 85 ASN A CA 1
ATOM 708 C C . ASN A 1 85 ? -10.487 -12.411 -4.142 1.00 93.50 85 ASN A C 1
ATOM 710 O O . ASN A 1 85 ? -11.659 -12.540 -3.785 1.00 93.50 85 ASN A O 1
ATOM 714 N N . SER A 1 86 ? -9.463 -12.633 -3.323 1.00 95.88 86 SER A N 1
ATOM 715 C CA . SER A 1 86 ? -9.570 -12.948 -1.907 1.00 95.88 86 SER A CA 1
ATOM 716 C C . SER A 1 86 ? -9.212 -11.766 -1.003 1.00 95.88 86 SER A C 1
ATOM 718 O O . SER A 1 86 ? -9.285 -11.899 0.217 1.00 95.88 86 SER A O 1
ATOM 720 N N . LEU A 1 87 ? -8.830 -10.613 -1.561 1.00 97.44 87 LEU A N 1
ATOM 721 C CA . LEU A 1 87 ? -8.423 -9.426 -0.810 1.00 97.44 87 LEU A CA 1
ATOM 722 C C . LEU A 1 87 ? -9.550 -8.399 -0.702 1.00 97.44 87 LEU A C 1
ATOM 724 O O . LEU A 1 87 ? -10.340 -8.186 -1.621 1.00 97.44 87 LEU A O 1
ATOM 728 N N . ALA A 1 88 ? -9.575 -7.707 0.432 1.00 98.06 88 ALA A N 1
ATOM 729 C CA . ALA A 1 88 ? -10.432 -6.561 0.676 1.00 98.06 88 ALA A CA 1
ATOM 730 C C . ALA A 1 88 ? -9.702 -5.500 1.501 1.00 98.06 88 ALA A C 1
ATOM 732 O O . ALA A 1 88 ? -8.772 -5.789 2.258 1.00 98.06 88 ALA A O 1
ATOM 733 N N . ILE A 1 89 ? -10.166 -4.259 1.380 1.00 98.56 89 ILE A N 1
ATOM 734 C CA . ILE A 1 89 ? -9.719 -3.150 2.218 1.00 98.56 89 ILE A CA 1
ATOM 735 C C . ILE A 1 89 ? -10.919 -2.608 2.979 1.00 98.56 89 ILE A C 1
ATOM 737 O O . ILE A 1 89 ? -11.850 -2.068 2.384 1.00 98.56 89 ILE A O 1
ATOM 741 N N . LEU A 1 90 ? -10.885 -2.708 4.302 1.00 98.56 90 LEU A N 1
ATOM 742 C CA . LEU A 1 90 ? -11.861 -2.060 5.165 1.00 98.56 90 LEU A CA 1
ATOM 743 C C . LEU A 1 90 ? -11.456 -0.597 5.376 1.00 98.56 90 LEU A C 1
ATOM 745 O O . LEU A 1 90 ? -10.369 -0.318 5.884 1.00 98.56 90 LEU A O 1
ATOM 749 N N . ALA A 1 91 ? -12.337 0.332 5.009 1.00 98.31 91 ALA A N 1
ATOM 750 C CA . ALA A 1 91 ? -12.174 1.747 5.311 1.00 98.31 91 ALA A CA 1
ATOM 751 C C . ALA A 1 91 ? -12.786 2.108 6.663 1.00 98.31 91 ALA A C 1
ATOM 753 O O . ALA A 1 91 ? -13.949 1.817 6.956 1.00 98.31 91 ALA A O 1
ATOM 754 N N . ILE A 1 92 ? -11.993 2.812 7.457 1.00 98.25 92 ILE A N 1
ATOM 755 C CA . ILE A 1 92 ? -12.310 3.305 8.788 1.00 98.25 92 ILE A CA 1
ATOM 756 C C . ILE A 1 92 ? -12.441 4.827 8.728 1.00 98.25 92 ILE A C 1
ATOM 758 O O . ILE A 1 92 ? -11.609 5.507 8.135 1.00 98.25 92 ILE A O 1
ATOM 762 N N . SER A 1 93 ? -13.484 5.376 9.346 1.00 96.88 93 SER A N 1
ATOM 763 C CA . SER A 1 93 ? -13.731 6.816 9.426 1.00 96.88 93 SER A CA 1
ATOM 764 C C . SER A 1 93 ? -12.567 7.525 10.108 1.00 96.88 93 SER A C 1
ATOM 766 O O . SER A 1 93 ? -12.198 7.164 11.219 1.00 96.88 93 SER A O 1
ATOM 768 N N . GLY A 1 94 ? -12.063 8.609 9.524 1.00 94.69 94 GLY A N 1
ATOM 769 C CA . GLY A 1 94 ? -11.047 9.458 10.149 1.00 94.69 94 GLY A CA 1
ATOM 770 C C . GLY A 1 94 ? -11.522 10.157 1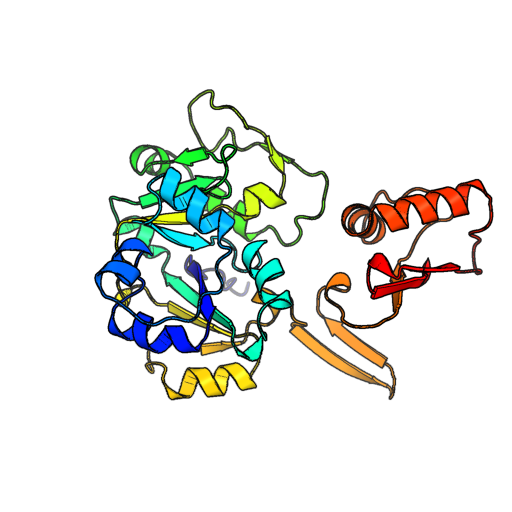1.426 1.00 94.69 94 GLY A C 1
ATOM 771 O O . GLY A 1 94 ? -10.711 10.688 12.178 1.00 94.69 94 GLY A O 1
ATOM 772 N N . GLU A 1 95 ? -12.826 10.104 11.719 1.00 93.38 95 GLU A N 1
ATOM 773 C CA . GLU A 1 95 ? -13.382 10.510 13.012 1.00 93.38 95 GLU A CA 1
ATOM 774 C C . GLU A 1 95 ? -12.718 9.774 14.181 1.00 93.38 95 GLU A C 1
ATOM 776 O O . GLU A 1 95 ? -12.629 10.375 15.246 1.00 93.38 95 GLU A O 1
ATOM 781 N N . ILE A 1 96 ? -12.175 8.558 13.983 1.00 93.62 96 ILE A N 1
ATOM 782 C CA . ILE A 1 96 ? -11.464 7.797 15.029 1.00 93.62 96 ILE A CA 1
ATOM 783 C C . ILE A 1 96 ? -10.403 8.622 15.762 1.00 93.62 96 ILE A C 1
ATOM 785 O O . ILE A 1 96 ? -10.224 8.431 16.960 1.00 93.62 96 ILE A O 1
ATOM 789 N N . ILE A 1 97 ? -9.763 9.583 15.086 1.00 92.06 97 ILE A N 1
ATOM 790 C CA . ILE A 1 97 ? -8.738 10.439 15.695 1.00 92.06 97 ILE A CA 1
ATOM 791 C C . ILE A 1 97 ? -9.306 11.210 16.887 1.00 92.06 97 ILE A C 1
ATOM 793 O O . ILE A 1 97 ? -8.622 11.421 17.878 1.00 92.06 97 ILE A O 1
ATOM 797 N N . LYS A 1 98 ? -10.577 11.610 16.829 1.00 89.75 98 LYS A N 1
ATOM 798 C CA . LYS A 1 98 ? -11.224 12.367 17.905 1.00 89.75 98 LYS A CA 1
ATOM 799 C C . LYS A 1 98 ? -11.686 11.486 19.065 1.00 89.75 98 LYS A C 1
ATOM 801 O O . LYS A 1 98 ? -11.871 12.010 20.153 1.00 89.75 98 LYS A O 1
ATOM 806 N N . TYR A 1 99 ? -11.900 10.192 18.824 1.00 90.50 99 TYR A N 1
ATOM 807 C CA . TYR A 1 99 ? -12.525 9.281 19.789 1.00 90.50 99 TYR A CA 1
ATOM 808 C C . TYR A 1 99 ? -11.530 8.404 20.551 1.00 90.50 99 TYR A C 1
ATOM 810 O O . TYR A 1 99 ? -11.833 8.002 21.668 1.00 90.50 99 TYR A O 1
ATOM 818 N N . TYR A 1 100 ? -10.378 8.080 19.962 1.00 91.25 100 TYR A N 1
ATOM 819 C CA . TYR A 1 100 ? -9.378 7.219 20.594 1.00 91.25 100 TYR A CA 1
ATOM 820 C C . TYR A 1 100 ? -8.259 8.055 21.220 1.00 91.25 100 TYR A C 1
ATOM 822 O O . TYR A 1 100 ? -7.485 8.684 20.500 1.00 91.25 100 TYR A O 1
ATOM 830 N N . GLU A 1 101 ? -8.179 8.050 22.553 1.00 87.50 101 GLU A N 1
ATOM 831 C CA . GLU A 1 101 ? -7.131 8.741 23.323 1.00 87.50 101 GLU A CA 1
ATOM 832 C C . GLU A 1 101 ? -5.770 8.050 23.163 1.00 87.50 101 GLU A C 1
ATOM 834 O O . GLU A 1 101 ? -4.792 8.702 22.801 1.00 87.50 101 GLU A O 1
ATOM 839 N N . ASP A 1 102 ? -5.741 6.719 23.304 1.00 90.12 102 ASP A N 1
ATOM 840 C CA . ASP A 1 102 ? -4.567 5.858 23.088 1.00 90.12 102 ASP A CA 1
ATOM 841 C C . ASP A 1 102 ? -4.301 5.617 21.585 1.00 90.12 102 ASP A C 1
ATOM 843 O O . ASP A 1 102 ? -4.304 4.484 21.084 1.00 90.12 102 ASP A O 1
ATOM 847 N N . LEU A 1 103 ? -4.112 6.713 20.850 1.00 93.81 103 LEU A N 1
ATOM 848 C CA . LEU A 1 103 ? -3.765 6.739 19.432 1.00 93.81 103 LEU A CA 1
ATOM 849 C C . LEU A 1 103 ? -2.315 7.187 19.260 1.00 93.81 103 LEU A C 1
ATOM 851 O O . LEU A 1 103 ? -1.904 8.211 19.805 1.00 93.81 103 LEU A O 1
ATOM 855 N N . LYS A 1 104 ? -1.574 6.454 18.426 1.00 95.56 104 LYS A N 1
ATOM 856 C CA . LYS A 1 104 ? -0.240 6.850 17.965 1.00 95.56 104 LYS A CA 1
ATOM 857 C C . LYS A 1 104 ? -0.192 6.946 16.448 1.00 95.56 104 LYS A C 1
ATOM 859 O O . LYS A 1 104 ? -0.965 6.290 15.745 1.00 95.56 104 LYS A O 1
ATOM 864 N N . ILE A 1 105 ? 0.742 7.737 15.940 1.00 95.38 105 ILE A N 1
ATOM 865 C CA . ILE A 1 105 ? 1.040 7.828 14.510 1.00 95.38 105 ILE A CA 1
ATOM 866 C C . ILE A 1 105 ? 2.491 7.445 14.305 1.00 95.38 105 ILE A C 1
ATOM 868 O O . ILE A 1 105 ? 3.378 8.031 14.913 1.00 95.38 105 ILE A O 1
ATOM 872 N N . SER A 1 106 ? 2.734 6.470 13.439 1.00 95.38 106 SER A N 1
ATOM 873 C CA . SER A 1 106 ? 4.082 6.162 12.988 1.00 95.38 106 SER A CA 1
ATOM 874 C C . SER A 1 106 ? 4.342 6.859 11.660 1.00 95.38 106 SER A C 1
ATOM 876 O O . SER A 1 106 ? 3.601 6.668 10.694 1.00 95.38 106 SER A O 1
ATOM 878 N N . ILE A 1 107 ? 5.390 7.678 11.622 1.00 94.56 107 ILE A N 1
ATOM 879 C CA . ILE A 1 107 ? 5.983 8.193 10.393 1.00 94.56 107 ILE A CA 1
ATOM 880 C C . ILE A 1 107 ? 6.949 7.118 9.893 1.00 94.56 107 ILE A C 1
ATOM 882 O O . ILE A 1 107 ? 8.072 6.990 10.385 1.00 94.56 107 ILE A O 1
ATOM 886 N N . GLY A 1 108 ? 6.475 6.319 8.941 1.00 94.38 108 GLY A N 1
ATOM 887 C CA . GLY A 1 108 ? 7.096 5.058 8.547 1.00 94.38 108 GLY A CA 1
ATOM 888 C C . GLY A 1 108 ? 6.393 3.819 9.106 1.00 94.38 108 GLY A C 1
ATOM 889 O O . GLY A 1 108 ? 5.326 3.894 9.710 1.00 94.38 108 GLY A O 1
ATOM 890 N N . ASN A 1 109 ? 6.983 2.651 8.853 1.00 94.94 109 ASN A N 1
ATOM 891 C CA . ASN A 1 109 ? 6.491 1.378 9.379 1.00 94.94 109 ASN A CA 1
ATOM 892 C C . ASN A 1 109 ? 6.848 1.261 10.867 1.00 94.94 109 ASN A C 1
ATOM 894 O O . ASN A 1 109 ? 8.029 1.128 11.177 1.00 94.94 109 ASN A O 1
ATOM 898 N N . ALA A 1 110 ? 5.871 1.183 11.774 1.00 95.12 110 ALA A N 1
ATOM 899 C CA . ALA A 1 110 ? 6.146 1.147 13.215 1.00 95.12 110 ALA A CA 1
ATOM 900 C C . ALA A 1 110 ? 7.023 -0.037 13.668 1.00 95.12 110 ALA A C 1
ATOM 902 O O . ALA A 1 110 ? 7.659 0.028 14.718 1.00 95.12 110 ALA A O 1
ATOM 903 N N . ALA A 1 111 ? 7.097 -1.115 12.880 1.00 94.12 111 ALA A N 1
ATOM 904 C CA . ALA A 1 111 ? 8.006 -2.230 13.140 1.00 94.12 111 ALA A CA 1
ATOM 905 C C . ALA A 1 111 ? 9.487 -1.883 12.869 1.00 94.12 111 ALA A C 1
ATOM 907 O O . ALA A 1 111 ? 10.379 -2.536 13.398 1.00 94.12 111 ALA A O 1
ATOM 908 N N . SER A 1 112 ? 9.778 -0.852 12.073 1.00 92.81 112 SER A N 1
ATOM 909 C CA . SER A 1 112 ? 11.132 -0.427 11.690 1.00 92.81 112 SER A CA 1
ATOM 910 C C . SER A 1 112 ? 11.778 0.471 12.745 1.00 92.81 112 SER A C 1
ATOM 912 O O . SER A 1 112 ? 11.111 1.317 13.336 1.00 92.81 112 SER A O 1
ATOM 914 N N . ASP A 1 113 ? 13.083 0.317 12.975 1.00 87.50 113 ASP A N 1
ATOM 915 C CA . ASP A 1 113 ? 13.855 1.161 13.909 1.00 87.50 113 ASP A CA 1
ATOM 916 C C . ASP A 1 113 ? 14.053 2.592 13.401 1.00 87.50 113 ASP A C 1
ATOM 918 O O . ASP A 1 113 ? 14.336 3.502 14.173 1.00 87.50 113 ASP A O 1
ATOM 922 N N . TYR A 1 114 ? 13.850 2.810 12.101 1.00 85.38 114 TYR A N 1
ATOM 923 C CA . TYR A 1 114 ? 13.973 4.127 11.481 1.00 85.38 114 TYR A CA 1
ATOM 924 C C . TYR A 1 114 ? 12.709 4.984 11.603 1.00 85.38 114 TYR A C 1
ATOM 926 O O . TYR A 1 114 ? 12.719 6.138 11.180 1.00 85.38 114 TYR A O 1
ATOM 934 N N . SER A 1 115 ? 11.611 4.425 12.121 1.00 89.81 115 SER A N 1
ATOM 935 C CA . SER A 1 115 ? 10.320 5.118 12.146 1.00 89.81 115 SER A CA 1
ATOM 936 C C . SER A 1 115 ? 10.154 5.948 13.406 1.00 89.81 115 SER A C 1
ATOM 938 O O . SER A 1 115 ? 10.477 5.512 14.509 1.00 89.81 115 SER A O 1
ATOM 940 N N . VAL A 1 116 ? 9.600 7.144 13.236 1.00 91.31 116 VAL A N 1
ATOM 941 C CA . VAL A 1 116 ? 9.277 8.034 14.350 1.00 91.31 116 VAL A CA 1
ATOM 942 C C . VAL A 1 116 ? 7.844 7.748 14.776 1.00 91.31 116 VAL A C 1
ATOM 944 O O . VAL A 1 116 ? 6.934 7.808 13.952 1.00 91.31 116 VAL A O 1
ATOM 947 N N . ILE A 1 117 ? 7.630 7.416 16.047 1.00 92.62 117 ILE A N 1
ATOM 948 C CA . ILE A 1 117 ? 6.288 7.234 16.608 1.00 92.62 117 ILE A CA 1
ATOM 949 C C . ILE A 1 117 ? 5.934 8.482 17.411 1.00 92.62 117 ILE A C 1
ATOM 951 O O . ILE A 1 117 ? 6.692 8.896 18.284 1.00 92.62 117 ILE A O 1
ATOM 955 N N . LEU A 1 118 ? 4.793 9.071 17.074 1.00 92.06 118 LEU A N 1
ATOM 956 C CA . LEU A 1 118 ? 4.210 10.225 17.735 1.00 92.06 118 LEU A CA 1
ATOM 957 C C . LEU A 1 118 ? 3.067 9.766 18.630 1.00 92.06 118 LEU A C 1
ATOM 959 O O . LEU A 1 118 ? 2.154 9.070 18.168 1.00 92.06 118 LEU A O 1
ATOM 963 N N . ASP A 1 119 ? 3.102 10.192 19.883 1.00 91.31 119 ASP A N 1
ATOM 964 C CA . ASP A 1 119 ? 2.004 10.001 20.821 1.00 91.31 119 ASP A CA 1
ATOM 965 C C . ASP A 1 119 ? 0.955 11.113 20.686 1.00 91.31 119 ASP A C 1
ATOM 967 O O . ASP A 1 119 ? 1.160 12.144 20.038 1.00 91.31 119 ASP A O 1
ATOM 971 N N . ARG A 1 120 ? -0.201 10.918 21.327 1.00 87.81 120 ARG A N 1
ATOM 972 C CA . ARG A 1 120 ? -1.355 11.822 21.238 1.00 87.81 120 ARG A CA 1
ATOM 973 C C . ARG A 1 120 ? -1.012 13.296 21.487 1.00 87.81 120 ARG A C 1
ATOM 975 O O . ARG A 1 120 ? -1.423 14.154 20.709 1.00 87.81 120 ARG A O 1
ATOM 982 N N . ASN A 1 121 ? -0.219 13.573 22.520 1.00 87.00 121 ASN A N 1
ATOM 983 C CA . ASN A 1 121 ? 0.191 14.932 22.889 1.00 87.00 121 ASN A CA 1
ATOM 984 C C . ASN A 1 121 ? 1.012 15.622 21.788 1.00 87.00 121 ASN A C 1
ATOM 986 O O . ASN A 1 121 ? 0.942 16.838 21.617 1.00 87.00 121 ASN A O 1
ATOM 990 N N . GLU A 1 122 ? 1.800 14.860 21.033 1.00 87.25 122 GLU A N 1
ATOM 991 C CA . GLU A 1 122 ? 2.597 15.391 19.927 1.00 87.25 122 GLU A CA 1
ATOM 992 C C . GLU A 1 122 ? 1.705 15.679 18.719 1.00 87.25 122 GLU A C 1
ATOM 994 O O . GLU A 1 122 ? 1.823 16.735 18.101 1.00 87.25 122 GLU A O 1
ATOM 999 N N . ILE A 1 123 ? 0.752 14.785 18.440 1.00 85.12 123 ILE A N 1
ATOM 1000 C CA . ILE A 1 123 ? -0.198 14.895 17.326 1.00 85.12 123 ILE A CA 1
ATOM 1001 C C . ILE A 1 123 ? -1.088 16.137 17.457 1.00 85.12 123 ILE A C 1
ATOM 1003 O O . ILE A 1 123 ? -1.336 16.818 16.463 1.00 85.12 123 ILE A O 1
ATOM 1007 N N . GLU A 1 124 ? -1.561 16.456 18.665 1.00 81.06 124 GLU A N 1
ATOM 1008 C CA . GLU A 1 124 ? -2.449 17.606 18.909 1.00 81.06 124 GLU A CA 1
ATOM 1009 C C . GLU A 1 124 ? -1.800 18.960 18.601 1.00 81.06 124 GLU A C 1
ATOM 1011 O O . GLU A 1 124 ? -2.492 19.944 18.344 1.00 81.06 124 GLU A O 1
ATOM 1016 N N . ASN A 1 125 ? -0.470 19.001 18.575 1.00 72.88 125 ASN A N 1
ATOM 1017 C CA . ASN A 1 125 ? 0.316 20.205 18.348 1.00 72.88 125 ASN A CA 1
ATOM 1018 C C . ASN A 1 125 ? 0.805 20.360 16.897 1.00 72.88 125 ASN A C 1
ATOM 1020 O O . ASN A 1 125 ? 1.629 21.240 16.630 1.00 72.88 125 ASN A O 1
ATOM 1024 N N . LEU A 1 126 ? 0.334 19.512 15.977 1.00 79.00 126 LEU A N 1
ATOM 1025 C CA . LEU A 1 126 ? 0.789 19.440 14.589 1.00 79.00 126 LEU A CA 1
ATOM 1026 C C . LEU A 1 126 ? -0.372 19.589 13.605 1.00 79.00 126 LEU A C 1
ATOM 1028 O O . LEU A 1 126 ? -1.502 19.176 13.873 1.00 79.00 126 LEU A O 1
ATOM 1032 N N . ASP A 1 127 ? -0.077 20.094 12.404 1.00 84.56 127 ASP A N 1
ATOM 1033 C CA . ASP A 1 127 ? -0.996 19.956 11.271 1.00 84.56 127 ASP A CA 1
ATOM 1034 C C . ASP A 1 127 ? -0.955 18.514 10.745 1.00 84.56 127 ASP A C 1
ATOM 1036 O O . ASP A 1 127 ? -0.367 18.190 9.708 1.00 84.56 127 ASP A O 1
ATOM 1040 N N . ILE A 1 128 ? -1.589 17.613 11.493 1.00 86.38 128 ILE A N 1
ATOM 1041 C CA . ILE A 1 128 ? -1.612 16.195 11.151 1.00 86.38 128 ILE A CA 1
ATOM 1042 C C . ILE A 1 128 ? -2.396 15.921 9.859 1.00 86.38 128 ILE A C 1
ATOM 1044 O O . ILE A 1 128 ? -2.163 14.929 9.168 1.00 86.38 128 ILE A O 1
ATOM 1048 N N . TYR A 1 129 ? -3.298 16.826 9.469 1.00 88.75 129 TYR A N 1
ATOM 1049 C CA . TYR A 1 129 ? -4.014 16.712 8.203 1.00 88.75 129 TYR A CA 1
ATOM 1050 C C . TYR A 1 129 ? -3.100 16.997 7.015 1.00 88.75 129 TYR A C 1
ATOM 1052 O O . TYR A 1 129 ? -3.231 16.319 5.991 1.00 88.75 129 TYR A O 1
ATOM 1060 N N . LYS A 1 130 ? -2.150 17.934 7.138 1.00 91.00 130 LYS A N 1
ATOM 1061 C CA . LYS A 1 130 ? -1.075 18.095 6.151 1.00 91.00 130 LYS A CA 1
ATOM 1062 C C . LYS A 1 130 ? -0.293 16.793 6.002 1.00 91.00 130 LYS A C 1
ATOM 1064 O O . LYS A 1 130 ? -0.188 16.301 4.881 1.00 91.00 130 LYS A O 1
ATOM 1069 N N . PHE A 1 131 ? 0.149 16.190 7.106 1.00 92.44 131 PHE A N 1
ATOM 1070 C CA . PHE A 1 131 ? 0.842 14.897 7.085 1.00 92.44 131 PHE A CA 1
ATOM 1071 C C . PHE A 1 131 ? 0.039 13.815 6.342 1.00 92.44 131 PHE A C 1
ATOM 1073 O O . PHE A 1 131 ? 0.532 13.223 5.380 1.00 92.44 131 PHE A O 1
ATOM 1080 N N . PHE A 1 132 ? -1.231 13.603 6.707 1.00 94.44 132 PHE A N 1
ATOM 1081 C CA . PHE A 1 132 ? -2.075 12.614 6.028 1.00 94.44 132 PHE A CA 1
ATOM 1082 C C . PHE A 1 132 ? -2.237 12.904 4.536 1.00 94.44 132 PHE A C 1
ATOM 1084 O O . PHE A 1 132 ? -2.239 11.977 3.725 1.00 94.44 132 PHE A O 1
ATOM 1091 N N . ASN A 1 133 ? -2.384 14.175 4.164 1.00 93.38 133 ASN A N 1
ATOM 1092 C CA . ASN A 1 133 ? -2.503 14.575 2.769 1.00 93.38 133 ASN A CA 1
ATOM 1093 C C . ASN A 1 133 ? -1.220 14.283 1.985 1.00 93.38 133 ASN A C 1
ATOM 1095 O O . ASN A 1 133 ? -1.319 13.793 0.862 1.00 93.38 133 ASN A O 1
ATOM 1099 N N . GLU A 1 134 ? -0.043 14.537 2.555 1.00 93.44 134 GLU A N 1
ATOM 1100 C CA . GLU A 1 134 ? 1.233 14.226 1.906 1.00 93.44 134 GLU A CA 1
ATOM 1101 C C . GLU A 1 134 ? 1.399 12.716 1.698 1.00 93.44 134 GLU A C 1
ATOM 1103 O O . GLU A 1 134 ? 1.648 12.286 0.573 1.00 93.44 134 GLU A O 1
ATOM 1108 N N . VAL A 1 135 ? 1.119 11.887 2.712 1.00 94.94 135 VAL A N 1
ATOM 1109 C CA . VAL A 1 135 ? 1.192 10.417 2.580 1.00 94.94 135 VAL A CA 1
ATOM 1110 C C . VAL A 1 135 ? 0.203 9.884 1.525 1.00 94.94 135 VAL A C 1
ATOM 1112 O O . VAL A 1 135 ? 0.527 9.000 0.728 1.00 94.94 135 VAL A O 1
ATOM 1115 N N . ARG A 1 136 ? -1.017 10.435 1.467 1.00 94.75 136 ARG A N 1
ATOM 1116 C CA . ARG A 1 136 ? -2.067 10.022 0.512 1.00 94.75 136 ARG A CA 1
ATOM 1117 C C . ARG A 1 136 ? -1.798 10.433 -0.932 1.00 94.75 136 ARG A C 1
ATOM 1119 O O . ARG A 1 136 ? -2.311 9.792 -1.847 1.00 94.75 136 ARG A O 1
ATOM 1126 N N . LYS A 1 137 ? -1.048 11.515 -1.161 1.00 92.75 137 LYS A N 1
ATOM 1127 C CA . LYS A 1 137 ? -0.721 12.000 -2.514 1.00 92.75 137 LYS A CA 1
ATOM 1128 C C . LYS A 1 137 ? 0.320 11.130 -3.214 1.00 92.75 137 LYS A C 1
ATOM 1130 O O . LYS A 1 137 ? 0.436 11.208 -4.438 1.00 92.75 137 LYS A O 1
ATOM 1135 N N . ILE A 1 138 ? 1.057 10.310 -2.467 1.00 91.25 138 ILE A N 1
ATOM 1136 C CA . ILE A 1 138 ? 2.082 9.424 -3.015 1.00 91.25 138 ILE A CA 1
ATOM 1137 C C . ILE A 1 138 ? 1.409 8.366 -3.890 1.00 91.25 138 ILE A C 1
ATOM 1139 O O . ILE A 1 138 ? 0.696 7.481 -3.416 1.00 91.25 138 ILE A O 1
ATOM 1143 N N . LYS A 1 139 ? 1.646 8.480 -5.196 1.00 85.00 139 LYS A N 1
ATOM 1144 C CA . LYS A 1 139 ? 1.228 7.503 -6.213 1.00 85.00 139 LYS A CA 1
ATOM 1145 C C . LYS A 1 139 ? 2.376 6.623 -6.673 1.00 85.00 139 LYS A C 1
ATOM 1147 O O . LYS A 1 139 ? 2.150 5.548 -7.211 1.00 85.00 139 LYS A O 1
ATOM 1152 N N . ASP A 1 140 ? 3.597 7.081 -6.483 1.00 82.81 140 ASP A N 1
ATOM 1153 C CA . ASP A 1 140 ? 4.799 6.369 -6.859 1.00 82.81 140 ASP A CA 1
ATOM 1154 C C . ASP A 1 140 ? 5.855 6.631 -5.792 1.00 82.81 140 ASP A C 1
ATOM 1156 O O . ASP A 1 140 ? 6.031 7.766 -5.354 1.00 82.81 140 ASP A O 1
ATOM 1160 N N . TRP A 1 141 ? 6.503 5.562 -5.349 1.00 84.44 141 TRP A N 1
ATOM 1161 C CA . TRP A 1 141 ? 7.553 5.587 -4.336 1.00 84.44 141 TRP A CA 1
ATOM 1162 C C . TRP A 1 141 ? 8.880 5.039 -4.874 1.00 84.44 141 TRP A C 1
ATOM 1164 O O . TRP A 1 141 ? 9.809 4.798 -4.106 1.00 84.44 141 TRP A O 1
ATOM 1174 N N . THR A 1 142 ? 8.961 4.800 -6.185 1.00 79.88 142 THR A N 1
ATOM 1175 C CA . THR A 1 142 ? 10.126 4.222 -6.865 1.00 79.88 142 THR A CA 1
ATOM 1176 C C . THR A 1 142 ? 11.035 5.315 -7.427 1.00 79.88 142 THR A C 1
ATOM 1178 O O . THR A 1 142 ? 11.378 5.323 -8.605 1.00 79.88 142 THR A O 1
ATOM 1181 N N . SER A 1 143 ? 11.410 6.268 -6.567 1.00 78.88 143 SER A N 1
ATOM 1182 C CA . SER A 1 143 ? 12.340 7.355 -6.883 1.00 78.88 143 SER A CA 1
ATOM 1183 C C . SER A 1 143 ? 13.357 7.579 -5.760 1.00 78.88 143 SER A C 1
ATOM 1185 O O . SER A 1 143 ? 13.139 7.187 -4.615 1.00 78.88 143 SER A O 1
ATOM 1187 N N . GLU A 1 144 ? 14.449 8.275 -6.083 1.00 77.00 144 GLU A N 1
ATOM 1188 C CA . GLU A 1 144 ? 15.451 8.779 -5.123 1.00 77.00 144 GLU A CA 1
ATOM 1189 C C . GLU A 1 144 ? 14.936 9.934 -4.242 1.00 77.00 144 GLU A C 1
ATOM 1191 O O . GLU A 1 144 ? 15.671 10.461 -3.410 1.00 77.00 144 GLU A O 1
ATOM 1196 N N . THR A 1 145 ? 13.682 10.363 -4.410 1.00 85.12 145 THR A N 1
ATOM 1197 C CA . THR A 1 145 ? 13.135 11.501 -3.668 1.00 85.12 145 THR A CA 1
ATOM 1198 C C . THR A 1 145 ? 13.059 11.193 -2.174 1.00 85.12 145 THR A C 1
ATOM 1200 O O . THR A 1 145 ? 12.486 10.182 -1.755 1.00 85.12 145 THR A O 1
ATOM 1203 N N . GLN A 1 146 ? 13.593 12.112 -1.374 1.00 88.56 146 GLN A N 1
ATOM 1204 C CA . GLN A 1 146 ? 13.445 12.117 0.074 1.00 88.56 146 GLN A CA 1
ATOM 1205 C C . GLN A 1 146 ? 12.495 13.232 0.513 1.00 88.56 146 GLN A C 1
ATOM 1207 O O . GLN A 1 146 ? 12.403 14.277 -0.132 1.00 88.56 146 GLN A O 1
ATOM 1212 N N . ILE A 1 147 ? 11.784 12.987 1.609 1.00 89.94 147 ILE A N 1
ATOM 1213 C CA . ILE A 1 147 ? 10.925 13.952 2.290 1.00 89.94 147 ILE A CA 1
ATOM 1214 C C . ILE A 1 147 ? 11.583 14.301 3.617 1.00 89.94 147 ILE A C 1
ATOM 1216 O O . ILE A 1 147 ? 11.941 13.401 4.380 1.00 89.94 147 ILE A O 1
ATOM 1220 N N . ASP A 1 148 ? 11.714 15.599 3.878 1.00 91.44 148 ASP A N 1
ATOM 1221 C CA . ASP A 1 148 ? 12.044 16.116 5.201 1.00 91.44 148 ASP A CA 1
ATOM 1222 C C . ASP A 1 148 ? 10.799 16.030 6.093 1.00 91.44 148 ASP A C 1
ATOM 1224 O O . ASP A 1 148 ? 9.770 16.642 5.804 1.00 91.44 148 ASP A O 1
ATOM 1228 N N . ILE A 1 149 ? 10.881 15.228 7.148 1.00 89.75 149 ILE A N 1
ATOM 1229 C CA . ILE A 1 149 ? 9.798 15.002 8.106 1.00 89.75 149 ILE A CA 1
ATOM 1230 C C . ILE A 1 149 ? 9.963 15.823 9.387 1.00 89.75 149 ILE A C 1
ATOM 1232 O O . ILE A 1 149 ? 9.127 15.701 10.279 1.00 89.75 149 ILE A O 1
ATOM 1236 N N . SER A 1 150 ? 10.995 16.668 9.484 1.00 88.31 150 SER A N 1
ATOM 1237 C CA . SER A 1 150 ? 11.296 17.467 10.683 1.00 88.31 150 SER A CA 1
ATOM 1238 C C . SER A 1 150 ? 10.164 18.410 11.076 1.00 88.31 150 SER A C 1
ATOM 1240 O O . SER A 1 150 ? 10.079 18.827 12.220 1.00 88.31 150 SER A O 1
ATOM 1242 N N . GLU A 1 151 ? 9.276 18.761 10.144 1.00 86.38 151 GLU A N 1
ATOM 1243 C CA . GLU A 1 151 ? 8.106 19.584 10.456 1.00 86.38 151 GLU A CA 1
ATOM 1244 C C . GLU A 1 151 ? 7.006 18.838 11.231 1.00 86.38 151 GLU A C 1
ATOM 1246 O O . GLU A 1 151 ? 6.092 19.468 11.764 1.00 86.38 151 GLU A O 1
ATOM 1251 N N . PHE A 1 152 ? 7.077 17.504 11.305 1.00 84.94 152 PHE A N 1
ATOM 1252 C CA . PHE A 1 152 ? 6.077 16.658 11.959 1.00 84.94 152 PHE A CA 1
ATOM 1253 C C . PHE A 1 152 ? 6.463 16.243 13.385 1.00 84.94 152 PHE A C 1
ATOM 1255 O O . PHE A 1 152 ? 5.787 15.409 13.975 1.00 84.94 152 PHE A O 1
ATOM 1262 N N . PHE A 1 153 ? 7.535 16.789 13.953 1.00 81.88 153 PHE A N 1
ATOM 1263 C CA . PHE A 1 153 ? 7.901 16.624 15.362 1.00 81.88 153 PHE A CA 1
ATOM 1264 C C . PHE A 1 153 ? 8.771 17.804 15.805 1.00 81.88 153 PHE A C 1
ATOM 1266 O O . PHE A 1 153 ? 9.338 18.511 14.982 1.00 81.88 153 PHE A O 1
ATOM 1273 N N . LYS A 1 154 ? 8.820 18.088 17.109 1.00 72.31 154 LYS A N 1
ATOM 1274 C CA . LYS A 1 154 ? 9.457 19.315 17.631 1.00 72.31 154 LYS A CA 1
ATOM 1275 C C . LYS A 1 154 ? 10.896 19.115 18.114 1.00 72.31 154 LYS A C 1
ATOM 1277 O O . LYS A 1 154 ? 11.559 20.097 18.434 1.00 72.31 154 LYS A O 1
ATOM 1282 N N . ASP A 1 155 ? 11.356 17.876 18.215 1.00 76.94 155 ASP A N 1
ATOM 1283 C CA . ASP A 1 155 ? 12.636 17.497 18.807 1.00 76.94 155 ASP A CA 1
ATOM 1284 C C . ASP A 1 155 ? 13.677 17.059 17.761 1.00 76.94 155 ASP A C 1
ATOM 1286 O O . ASP A 1 155 ? 13.395 16.873 16.578 1.00 76.94 155 ASP A O 1
ATOM 1290 N N . ASP A 1 156 ? 14.930 16.924 18.197 1.00 78.88 156 ASP A N 1
ATOM 1291 C CA . ASP A 1 156 ? 16.060 16.562 17.336 1.00 78.88 156 ASP A CA 1
ATOM 1292 C C . ASP A 1 156 ? 16.188 15.038 17.163 1.00 78.88 156 ASP A C 1
ATOM 1294 O O . ASP A 1 156 ? 17.218 14.436 17.464 1.00 78.88 156 ASP A O 1
ATOM 1298 N N . ARG A 1 157 ? 15.107 14.379 16.724 1.00 80.31 157 ARG A N 1
ATOM 1299 C CA . ARG A 1 157 ? 15.132 12.933 16.445 1.00 80.31 157 ARG A CA 1
ATOM 1300 C C . ARG A 1 157 ? 15.981 12.617 15.206 1.00 80.31 157 ARG A C 1
ATOM 1302 O O . ARG A 1 157 ? 16.002 13.408 14.256 1.00 80.31 157 ARG A O 1
ATOM 1309 N N . PRO A 1 158 ? 16.647 11.445 15.168 1.00 76.06 158 PRO A N 1
ATOM 1310 C CA . PRO A 1 158 ? 17.316 10.968 13.961 1.00 76.06 158 PRO A CA 1
ATOM 1311 C C . PRO A 1 158 ? 16.302 10.673 12.838 1.00 76.06 158 PRO A C 1
ATOM 1313 O O . PRO A 1 158 ? 15.098 10.606 13.070 1.00 76.06 158 PRO A O 1
ATOM 1316 N N . ASN A 1 159 ? 16.796 10.445 11.615 1.00 81.88 159 ASN A N 1
ATOM 1317 C CA . ASN A 1 159 ? 15.992 10.065 10.437 1.00 81.88 159 ASN A CA 1
ATOM 1318 C C . ASN A 1 159 ? 15.017 11.141 9.925 1.00 81.88 159 ASN A C 1
ATOM 1320 O O . ASN A 1 159 ? 13.947 10.833 9.407 1.00 81.88 159 ASN A O 1
ATOM 1324 N N . LYS A 1 160 ? 15.431 12.410 9.993 1.00 88.69 160 LYS A N 1
ATOM 1325 C CA . LYS A 1 160 ? 14.692 13.567 9.459 1.00 88.69 160 LYS A CA 1
ATOM 1326 C C . LYS A 1 160 ? 14.376 13.493 7.964 1.00 88.69 160 LYS A C 1
ATOM 1328 O O . LYS A 1 160 ? 13.451 14.154 7.516 1.00 88.69 160 LYS A O 1
ATOM 1333 N N . PHE A 1 161 ? 15.109 12.684 7.202 1.00 90.88 161 PHE A N 1
ATOM 1334 C CA . PHE A 1 161 ? 14.881 12.482 5.774 1.00 90.88 161 PHE A CA 1
ATOM 1335 C C . PHE A 1 161 ? 14.484 11.036 5.505 1.00 90.88 161 PHE A C 1
ATOM 1337 O O . PHE A 1 161 ? 15.259 10.114 5.762 1.00 90.88 161 PHE A O 1
ATOM 1344 N N . LEU A 1 162 ? 13.290 10.837 4.951 1.00 91.06 162 LEU A N 1
ATOM 1345 C CA . LEU A 1 162 ? 12.779 9.516 4.593 1.00 91.06 162 LEU A CA 1
ATOM 1346 C C . LEU A 1 162 ? 12.613 9.385 3.084 1.00 91.06 162 LEU A C 1
ATOM 1348 O O . LEU A 1 162 ? 12.172 10.318 2.417 1.00 91.06 162 LEU A O 1
ATOM 1352 N N . SER A 1 163 ? 12.889 8.199 2.538 1.00 91.31 163 SER A N 1
ATOM 1353 C CA . SER A 1 163 ? 12.460 7.884 1.169 1.00 91.31 163 SER A CA 1
ATOM 1354 C C . SER A 1 163 ? 10.932 7.887 1.071 1.00 91.31 163 SER A C 1
ATOM 1356 O O . SER A 1 163 ? 10.237 7.572 2.044 1.00 91.31 163 SER A O 1
ATOM 1358 N N . LEU A 1 164 ? 10.394 8.150 -0.126 1.00 91.88 164 LEU A N 1
ATOM 1359 C CA . LEU A 1 164 ? 8.948 8.057 -0.373 1.00 91.88 164 LEU A CA 1
ATOM 1360 C C . LEU A 1 164 ? 8.366 6.698 0.030 1.00 91.88 164 LEU A C 1
ATOM 1362 O O . LEU A 1 164 ? 7.240 6.637 0.515 1.00 91.88 164 LEU A O 1
ATOM 1366 N N . LYS A 1 165 ? 9.131 5.610 -0.141 1.00 91.38 165 LYS A N 1
ATOM 1367 C CA . LYS A 1 165 ? 8.701 4.256 0.231 1.00 91.38 165 LYS A CA 1
ATOM 1368 C C . LYS A 1 165 ? 8.484 4.133 1.733 1.00 91.38 165 LYS A C 1
ATOM 1370 O O . LYS A 1 165 ? 7.451 3.613 2.137 1.00 91.38 165 LYS A O 1
ATOM 1375 N N . VAL A 1 166 ? 9.431 4.612 2.542 1.00 92.81 166 VAL A N 1
ATOM 1376 C CA . VAL A 1 166 ? 9.307 4.559 4.005 1.00 92.81 166 VAL A CA 1
ATOM 1377 C C . VAL A 1 166 ? 8.182 5.482 4.456 1.00 92.81 166 VAL A C 1
ATOM 1379 O O . VAL A 1 166 ? 7.299 5.046 5.181 1.00 92.81 166 VAL A O 1
ATOM 1382 N N . PHE A 1 167 ? 8.132 6.719 3.958 1.00 94.69 167 PHE A N 1
ATOM 1383 C CA . PHE A 1 167 ? 7.086 7.667 4.338 1.00 94.69 167 PHE A CA 1
ATOM 1384 C C . PHE A 1 167 ? 5.670 7.181 3.960 1.00 94.69 167 PHE A C 1
ATOM 1386 O O . PHE A 1 167 ? 4.730 7.356 4.733 1.00 94.69 167 PHE A O 1
ATOM 1393 N N . LEU A 1 168 ? 5.508 6.479 2.832 1.00 95.31 168 LEU A N 1
ATOM 1394 C CA . LEU A 1 168 ? 4.248 5.838 2.428 1.00 95.31 168 LEU A CA 1
ATOM 1395 C C . LEU A 1 168 ? 3.780 4.732 3.389 1.00 95.31 168 LEU A C 1
ATOM 1397 O O . LEU A 1 168 ? 2.583 4.463 3.472 1.00 95.31 168 LEU A O 1
ATOM 1401 N N . GLN A 1 169 ? 4.706 4.081 4.097 1.00 95.31 169 GLN A N 1
ATOM 1402 C CA . GLN A 1 169 ? 4.396 3.036 5.079 1.00 95.31 169 GLN A CA 1
ATOM 1403 C C . GLN A 1 169 ? 3.898 3.592 6.416 1.00 95.31 169 GLN A C 1
ATOM 1405 O O . GLN A 1 169 ? 3.598 2.801 7.306 1.00 95.31 169 GLN A O 1
ATOM 1410 N N . SER A 1 170 ? 3.791 4.918 6.542 1.00 96.38 170 SER A N 1
ATOM 1411 C CA . SER A 1 170 ? 3.206 5.567 7.709 1.00 96.38 170 SER A CA 1
ATOM 1412 C C . SER A 1 170 ? 1.822 5.012 8.043 1.00 96.38 170 SER A C 1
ATOM 1414 O O . SER A 1 170 ? 0.965 4.821 7.168 1.00 96.38 170 SER A O 1
ATOM 1416 N N . GLU A 1 171 ? 1.594 4.795 9.331 1.00 96.88 171 GLU A N 1
ATOM 1417 C CA . GLU A 1 171 ? 0.407 4.119 9.840 1.00 96.88 171 GLU A CA 1
ATOM 1418 C C . GLU A 1 171 ? -0.137 4.767 11.113 1.00 96.88 171 GLU A C 1
ATOM 1420 O O . GLU A 1 171 ? 0.564 5.460 11.852 1.00 96.88 171 GLU A O 1
ATOM 1425 N N . ILE A 1 172 ? -1.422 4.531 11.362 1.00 96.94 172 ILE A N 1
ATOM 1426 C CA . ILE A 1 172 ? -2.094 4.877 12.611 1.00 96.94 172 ILE A CA 1
ATOM 1427 C C . ILE A 1 172 ? -2.193 3.625 13.464 1.00 96.94 172 ILE A C 1
ATOM 1429 O O . ILE A 1 172 ? -2.585 2.565 12.977 1.00 96.94 172 ILE A O 1
ATOM 1433 N N . LEU A 1 173 ? -1.870 3.768 14.742 1.00 97.62 173 LEU A N 1
ATOM 1434 C CA . LEU A 1 173 ? -1.903 2.705 15.729 1.00 97.62 173 LEU A CA 1
ATOM 1435 C C . LEU A 1 173 ? -2.990 3.024 16.754 1.00 97.62 173 LEU A C 1
ATOM 1437 O O . LEU A 1 173 ? -2.904 4.026 17.461 1.00 97.62 173 LEU A O 1
ATOM 1441 N N . ILE A 1 174 ? -4.003 2.165 16.839 1.00 96.94 174 ILE A N 1
ATOM 1442 C CA . ILE A 1 174 ? -5.096 2.284 17.811 1.00 96.94 174 ILE A CA 1
ATOM 1443 C C . ILE A 1 174 ? -5.008 1.131 18.795 1.00 96.94 174 ILE A C 1
ATOM 1445 O O . ILE A 1 174 ? -5.060 -0.030 18.390 1.00 96.94 174 ILE A O 1
ATOM 1449 N N . LYS A 1 175 ? -4.899 1.432 20.087 1.00 96.06 175 LYS A N 1
ATOM 1450 C CA . LYS A 1 175 ? -4.790 0.391 21.106 1.00 96.06 175 LYS A CA 1
ATOM 1451 C C . LYS A 1 175 ? -6.077 -0.432 21.227 1.00 96.06 175 LYS A C 1
ATOM 1453 O O . LYS A 1 175 ? -7.196 0.082 21.215 1.00 96.06 175 LYS A O 1
ATOM 1458 N N . GLY A 1 176 ? -5.918 -1.739 21.375 1.00 96.19 176 GLY A N 1
ATOM 1459 C CA . GLY A 1 176 ? -6.978 -2.702 21.604 1.00 96.19 176 GLY A CA 1
ATOM 1460 C C . GLY A 1 176 ? -7.839 -2.985 20.375 1.00 96.19 176 GLY A C 1
ATOM 1461 O O . GLY A 1 176 ? -7.670 -4.014 19.731 1.00 96.19 176 GLY A O 1
ATOM 1462 N N . ALA A 1 177 ? -8.866 -2.170 20.129 1.00 96.94 177 ALA A N 1
ATOM 1463 C CA . ALA A 1 177 ? -9.901 -2.491 19.144 1.00 96.94 177 ALA A CA 1
ATOM 1464 C C . ALA A 1 177 ? -10.611 -1.260 18.571 1.00 96.94 177 ALA A C 1
ATOM 1466 O O . ALA A 1 177 ? -10.854 -0.281 19.276 1.00 96.94 177 ALA A O 1
ATOM 1467 N N . ILE A 1 178 ? -11.041 -1.371 17.315 1.00 97.94 178 ILE A N 1
ATOM 1468 C CA . ILE A 1 178 ? -11.835 -0.370 16.608 1.00 97.94 178 ILE A CA 1
ATOM 1469 C C . ILE A 1 178 ? -13.293 -0.817 16.512 1.00 97.94 178 ILE A C 1
ATOM 1471 O O . ILE A 1 178 ? -13.608 -1.896 16.002 1.00 97.94 178 ILE A O 1
ATOM 1475 N N . ASP A 1 179 ? -14.185 0.044 16.998 1.00 96.69 179 ASP A N 1
ATOM 1476 C CA . ASP A 1 179 ? -15.630 -0.171 16.995 1.00 96.69 179 ASP A CA 1
ATOM 1477 C C . ASP A 1 179 ? -16.205 -0.113 15.569 1.00 96.69 179 ASP A C 1
ATOM 1479 O O . ASP A 1 179 ? -15.856 0.754 14.760 1.00 96.69 179 ASP A O 1
ATOM 1483 N N . ARG A 1 180 ? -17.149 -1.014 15.274 1.00 95.62 180 ARG A N 1
ATOM 1484 C CA . ARG A 1 180 ? -17.807 -1.129 13.964 1.00 95.62 180 ARG A CA 1
ATOM 1485 C C . ARG A 1 180 ? -18.521 0.148 13.506 1.00 95.62 180 ARG A C 1
ATOM 1487 O O . ARG A 1 180 ? -18.726 0.328 12.310 1.00 95.62 180 ARG A O 1
ATOM 1494 N N . ARG A 1 181 ? -18.894 1.051 14.423 1.00 95.62 181 ARG A N 1
ATOM 1495 C CA . ARG A 1 181 ? -19.491 2.364 14.107 1.00 95.62 181 ARG A CA 1
ATOM 1496 C C . ARG A 1 181 ? -18.577 3.235 13.243 1.00 95.62 181 ARG A C 1
ATOM 1498 O O . ARG A 1 181 ? -19.068 4.126 12.552 1.00 95.62 181 ARG A O 1
ATOM 1505 N N . PHE A 1 182 ? -17.270 2.974 13.253 1.00 97.06 182 PHE A N 1
ATOM 1506 C CA . PHE A 1 182 ? -16.310 3.675 12.407 1.00 97.06 182 PHE A CA 1
ATOM 1507 C C . PHE A 1 182 ? -16.118 3.032 11.031 1.00 97.06 182 PHE A C 1
ATOM 1509 O O . PHE A 1 182 ? -15.435 3.622 10.199 1.00 97.06 182 PHE A O 1
ATOM 1516 N N . PHE A 1 183 ? -16.708 1.870 10.744 1.00 97.94 183 PHE A N 1
ATOM 1517 C CA . PHE A 1 183 ? -16.571 1.231 9.434 1.00 97.94 183 PHE A CA 1
ATOM 1518 C C . PHE A 1 183 ? -17.363 2.018 8.385 1.00 97.94 183 PHE A C 1
ATOM 1520 O O . PHE A 1 183 ? -18.558 2.266 8.547 1.00 97.94 183 PHE A O 1
ATOM 1527 N N . LYS A 1 184 ? -16.682 2.449 7.319 1.00 97.25 184 LYS A N 1
ATOM 1528 C CA . LYS A 1 184 ? -17.249 3.308 6.270 1.00 97.25 184 LYS A CA 1
ATOM 1529 C C . LYS A 1 184 ? -17.608 2.550 5.009 1.00 97.25 184 LYS A C 1
ATOM 1531 O O . LYS A 1 184 ? -18.687 2.769 4.476 1.00 97.25 184 LYS A O 1
ATOM 1536 N N . ALA A 1 185 ? -16.699 1.716 4.524 1.00 98.06 185 ALA A N 1
ATOM 1537 C CA . ALA A 1 185 ? -16.844 0.995 3.269 1.00 98.06 185 ALA A CA 1
ATOM 1538 C C . ALA A 1 185 ? -15.903 -0.210 3.249 1.00 98.06 185 ALA A C 1
ATOM 1540 O O . ALA A 1 185 ? -14.933 -0.262 4.007 1.00 98.06 185 ALA A O 1
ATOM 1541 N N . VAL A 1 186 ? -16.166 -1.146 2.344 1.00 98.56 186 VAL A N 1
ATOM 1542 C CA . VAL A 1 186 ? -15.202 -2.175 1.954 1.00 98.56 186 VAL A CA 1
ATOM 1543 C C . VAL A 1 186 ? -14.856 -1.971 0.487 1.00 98.56 186 VAL A C 1
ATOM 1545 O O . VAL A 1 186 ? -15.738 -1.993 -0.369 1.00 98.56 186 VAL A O 1
ATOM 1548 N N . TYR A 1 187 ? -13.578 -1.762 0.198 1.00 98.50 187 TYR A N 1
ATOM 1549 C CA . TYR A 1 187 ? -13.066 -1.685 -1.161 1.00 98.50 187 TYR A CA 1
ATOM 1550 C C . TYR A 1 187 ? -12.587 -3.060 -1.621 1.00 98.50 187 TYR A C 1
ATOM 1552 O O . TYR A 1 187 ? -11.988 -3.805 -0.843 1.00 98.50 187 TYR A O 1
ATOM 1560 N N . VAL A 1 188 ? -12.853 -3.383 -2.884 1.00 98.12 188 VAL A N 1
ATOM 1561 C CA . VAL A 1 188 ? -12.532 -4.670 -3.521 1.00 98.12 188 VAL A CA 1
ATOM 1562 C C . VAL A 1 188 ? -11.954 -4.446 -4.928 1.00 98.12 188 VAL A C 1
ATOM 1564 O O . VAL A 1 188 ? -12.230 -3.401 -5.532 1.00 98.12 188 VAL A O 1
ATOM 1567 N N . PRO A 1 189 ? -11.162 -5.390 -5.471 1.00 95.88 189 PRO A N 1
ATOM 1568 C CA . PRO A 1 189 ? -10.455 -5.184 -6.739 1.00 95.88 189 PRO A CA 1
ATOM 1569 C C . PRO A 1 189 ? -11.369 -5.203 -7.970 1.00 95.88 189 PRO A C 1
ATOM 1571 O O . PRO A 1 189 ? -11.089 -4.523 -8.953 1.00 95.88 189 PRO A O 1
ATOM 1574 N N . ASN A 1 190 ? -12.462 -5.971 -7.947 1.00 94.56 190 ASN A N 1
ATOM 1575 C CA . ASN A 1 190 ? -13.311 -6.200 -9.119 1.00 94.56 190 ASN A CA 1
ATOM 1576 C C . ASN A 1 190 ? -14.752 -6.584 -8.743 1.00 94.56 190 ASN A C 1
ATOM 1578 O O . ASN A 1 190 ? -15.067 -6.833 -7.580 1.00 94.56 190 ASN A O 1
ATOM 1582 N N . GLU A 1 191 ? -15.640 -6.620 -9.747 1.00 94.88 191 GLU A N 1
ATOM 1583 C CA . GLU A 1 191 ? -17.071 -6.906 -9.552 1.00 94.88 191 GLU A CA 1
ATOM 1584 C C . GLU A 1 191 ? -17.316 -8.335 -9.041 1.00 94.88 191 GLU A C 1
ATOM 1586 O O . GLU A 1 191 ? -18.208 -8.528 -8.223 1.00 94.88 191 GLU A O 1
ATOM 1591 N N . GLU A 1 192 ? -16.503 -9.323 -9.426 1.00 95.56 192 GLU A N 1
ATOM 1592 C CA . GLU A 1 192 ? -16.645 -10.694 -8.910 1.00 95.56 192 GLU A CA 1
ATOM 1593 C C . GLU A 1 192 ? -16.479 -10.730 -7.382 1.00 95.56 192 GLU A C 1
ATOM 1595 O O . GLU A 1 192 ? -17.320 -11.265 -6.656 1.00 95.56 192 GLU A O 1
ATOM 1600 N N . THR A 1 193 ? -15.414 -10.104 -6.878 1.00 96.94 193 THR A N 1
ATOM 1601 C CA . THR A 1 193 ? -15.137 -10.018 -5.437 1.00 96.94 193 THR A CA 1
ATOM 1602 C C . THR A 1 193 ? -16.204 -9.198 -4.720 1.00 96.94 193 THR A C 1
ATOM 1604 O O . THR A 1 193 ? -16.623 -9.534 -3.613 1.00 96.94 193 THR A O 1
ATOM 1607 N N . LYS A 1 194 ? -16.696 -8.139 -5.367 1.00 97.69 194 LYS A N 1
ATOM 1608 C CA . LYS A 1 194 ? -17.771 -7.296 -4.845 1.00 97.69 194 LYS A CA 1
ATOM 1609 C C . LYS A 1 194 ? -19.044 -8.077 -4.586 1.00 97.69 194 LYS A C 1
ATOM 1611 O O . LYS A 1 194 ? -19.620 -7.915 -3.517 1.00 97.69 194 LYS A O 1
ATOM 1616 N N . GLU A 1 195 ? -19.477 -8.911 -5.526 1.00 96.81 195 GLU A N 1
ATOM 1617 C CA . GLU A 1 195 ? -20.693 -9.709 -5.362 1.00 96.81 195 GLU A CA 1
ATOM 1618 C C . GLU A 1 195 ? -20.528 -10.753 -4.248 1.00 96.81 195 GLU A C 1
ATOM 1620 O O . GLU A 1 195 ? -21.410 -10.878 -3.397 1.00 96.81 195 GLU A O 1
ATOM 1625 N N . LYS A 1 196 ? -19.355 -11.401 -4.156 1.00 96.94 196 LYS A N 1
ATOM 1626 C CA . LYS A 1 196 ? -19.028 -12.308 -3.038 1.00 96.94 196 LYS A CA 1
ATOM 1627 C C . LYS A 1 196 ? -19.110 -11.605 -1.684 1.00 96.94 196 LYS A C 1
ATOM 1629 O O . LYS A 1 196 ? -19.737 -12.116 -0.762 1.00 96.94 196 LYS A O 1
ATOM 1634 N N . VAL A 1 197 ? -18.495 -10.428 -1.566 1.00 97.75 197 VAL A N 1
ATOM 1635 C CA . VAL A 1 197 ? -18.451 -9.668 -0.310 1.00 97.75 197 VAL A CA 1
ATOM 1636 C C . VAL A 1 197 ? -19.829 -9.096 0.035 1.00 97.75 197 VAL A C 1
ATOM 1638 O O . VAL A 1 197 ? -20.282 -9.218 1.171 1.00 97.75 197 VAL A O 1
ATOM 1641 N N . LYS A 1 198 ? -20.559 -8.537 -0.937 1.00 97.12 198 LYS A N 1
ATOM 1642 C CA . LYS A 1 198 ? -21.916 -7.999 -0.732 1.00 97.12 198 LYS A CA 1
ATOM 1643 C C . LYS A 1 198 ? -22.887 -9.013 -0.133 1.00 97.12 198 LYS A C 1
ATOM 1645 O O . LYS A 1 198 ? -23.758 -8.598 0.626 1.00 97.12 198 LYS A O 1
ATOM 1650 N N . ALA A 1 199 ? -22.740 -10.301 -0.445 1.00 96.38 199 ALA A N 1
ATOM 1651 C CA . ALA A 1 199 ? -23.642 -11.353 0.022 1.00 96.38 199 ALA A CA 1
ATOM 1652 C C . ALA A 1 199 ? -23.768 -11.432 1.556 1.00 96.38 199 ALA A C 1
ATOM 1654 O O . ALA A 1 199 ? -24.814 -11.835 2.060 1.00 96.38 199 ALA A O 1
ATOM 1655 N N . PHE A 1 200 ? -22.734 -11.025 2.301 1.00 96.06 200 PHE A N 1
ATOM 1656 C CA . PHE A 1 200 ? -22.725 -11.048 3.770 1.00 96.06 200 PHE A CA 1
ATOM 1657 C C . PHE A 1 200 ? -22.501 -9.668 4.414 1.00 96.06 200 PHE A C 1
ATOM 1659 O O . PHE A 1 200 ? -22.445 -9.561 5.641 1.00 96.06 200 PHE A O 1
ATOM 1666 N N . MET A 1 201 ? -22.367 -8.602 3.619 1.00 95.94 201 MET A N 1
ATOM 1667 C CA . MET A 1 201 ? -22.134 -7.253 4.138 1.00 95.94 201 MET A CA 1
ATOM 1668 C C . MET A 1 201 ? -23.434 -6.582 4.611 1.00 95.94 201 MET A C 1
ATOM 1670 O O . MET A 1 201 ? -24.455 -6.636 3.921 1.00 95.94 201 MET A O 1
ATOM 1674 N N . PRO A 1 202 ? -23.414 -5.871 5.753 1.00 94.06 202 PRO A N 1
ATOM 1675 C CA . PRO A 1 202 ? -24.535 -5.043 6.184 1.00 94.06 202 PRO A CA 1
ATOM 1676 C C . PRO A 1 202 ? -24.888 -3.967 5.149 1.00 94.06 202 PRO A C 1
ATOM 1678 O O . PRO A 1 202 ? -24.004 -3.309 4.603 1.00 94.06 202 PRO A O 1
ATOM 1681 N N . LYS A 1 203 ? -26.188 -3.704 4.944 1.00 91.50 203 LYS A N 1
ATOM 1682 C CA . LYS A 1 203 ? -26.679 -2.722 3.950 1.00 91.50 203 LYS A CA 1
ATOM 1683 C C . LYS A 1 203 ? -26.131 -1.300 4.141 1.00 91.50 203 LYS A C 1
ATOM 1685 O O . LYS A 1 203 ? -26.115 -0.524 3.192 1.00 91.50 203 LYS A O 1
ATOM 1690 N N . ASN A 1 204 ? -25.725 -0.940 5.357 1.00 93.12 204 ASN A N 1
ATOM 1691 C CA . ASN A 1 204 ? -25.197 0.382 5.693 1.00 93.12 204 ASN A CA 1
ATOM 1692 C C . ASN A 1 204 ? -23.694 0.544 5.408 1.00 93.12 204 ASN A C 1
ATOM 1694 O O . ASN A 1 204 ? -23.200 1.664 5.510 1.00 93.12 204 ASN A O 1
ATOM 1698 N N . ILE A 1 205 ? -22.974 -0.533 5.071 1.00 96.31 205 ILE A N 1
ATOM 1699 C CA . ILE A 1 205 ? -21.556 -0.474 4.706 1.00 96.31 205 ILE A CA 1
ATOM 1700 C C . ILE A 1 205 ? -21.437 -0.796 3.208 1.00 96.31 205 ILE A C 1
ATOM 1702 O O . ILE A 1 205 ? -21.551 -1.960 2.822 1.00 96.31 205 ILE A O 1
ATOM 1706 N N . PRO A 1 206 ? -21.231 0.209 2.339 1.00 97.62 206 PRO A N 1
ATOM 1707 C CA . PRO A 1 206 ? -21.089 -0.016 0.908 1.00 97.62 206 PRO A CA 1
ATOM 1708 C C . PRO A 1 206 ? -19.860 -0.869 0.575 1.00 97.62 206 PRO A C 1
ATOM 1710 O O . PRO A 1 206 ? -18.793 -0.715 1.170 1.00 97.62 206 PRO A O 1
ATOM 1713 N N . VAL A 1 207 ? -20.013 -1.717 -0.444 1.00 98.38 207 VAL A N 1
ATOM 1714 C CA . VAL A 1 207 ? -18.919 -2.459 -1.082 1.00 98.38 207 VAL A CA 1
ATOM 1715 C C . VAL A 1 207 ? -18.609 -1.799 -2.424 1.00 98.38 207 VAL A C 1
ATOM 1717 O O . VAL A 1 207 ? -19.479 -1.722 -3.299 1.00 98.38 207 VAL A O 1
ATOM 1720 N N . ILE A 1 208 ? -17.392 -1.280 -2.567 1.00 97.69 208 ILE A N 1
ATOM 1721 C CA . ILE A 1 208 ? -16.990 -0.375 -3.646 1.00 97.69 208 ILE A CA 1
ATOM 1722 C C . ILE A 1 208 ? -15.864 -1.012 -4.457 1.00 97.69 208 ILE A C 1
ATOM 1724 O O . ILE A 1 208 ? -14.870 -1.474 -3.901 1.00 97.69 208 ILE A O 1
ATOM 1728 N N . ASN A 1 209 ? -15.990 -0.982 -5.780 1.00 96.75 209 ASN A N 1
ATOM 1729 C CA . ASN A 1 209 ? -14.895 -1.372 -6.660 1.00 96.75 209 ASN A CA 1
ATOM 1730 C C . ASN A 1 209 ? -13.859 -0.259 -6.730 1.00 96.75 209 ASN A C 1
ATOM 1732 O O . ASN A 1 209 ? -14.199 0.860 -7.110 1.00 96.75 209 ASN A O 1
ATOM 1736 N N . ALA A 1 210 ? -12.620 -0.589 -6.381 1.00 96.06 210 ALA A N 1
ATOM 1737 C CA . ALA A 1 210 ? -11.485 0.325 -6.426 1.00 96.06 210 ALA A CA 1
ATOM 1738 C C . ALA A 1 210 ? -10.224 -0.424 -6.891 1.00 96.06 210 ALA A C 1
ATOM 1740 O O . ALA A 1 210 ? -9.299 -0.600 -6.094 1.00 96.06 210 ALA A O 1
ATOM 1741 N N . PRO A 1 211 ? -10.178 -0.907 -8.151 1.00 94.69 211 PRO A N 1
ATOM 1742 C CA . PRO A 1 211 ? -9.032 -1.647 -8.697 1.00 94.69 211 PRO A CA 1
ATOM 1743 C C . PRO A 1 211 ? -7.691 -0.931 -8.470 1.00 94.69 211 PRO A C 1
ATOM 1745 O O . PRO A 1 211 ? -6.678 -1.564 -8.178 1.00 94.69 211 PRO A O 1
ATOM 1748 N N . GLU A 1 212 ? -7.680 0.401 -8.498 1.00 92.94 212 GLU A N 1
ATOM 1749 C CA . GLU A 1 212 ? -6.492 1.217 -8.262 1.00 92.94 212 GLU A CA 1
ATOM 1750 C C . GLU A 1 212 ? -5.844 0.999 -6.886 1.00 92.94 212 GLU A C 1
ATOM 1752 O O . GLU A 1 212 ? -4.628 1.159 -6.754 1.00 92.94 212 GLU A O 1
ATOM 1757 N N . PHE A 1 213 ? -6.621 0.624 -5.862 1.00 94.56 213 PHE A N 1
ATOM 1758 C CA . PHE A 1 213 ? -6.085 0.316 -4.533 1.00 94.56 213 PHE A CA 1
ATOM 1759 C C . PHE A 1 213 ? -5.344 -1.021 -4.509 1.00 94.56 213 PHE A C 1
ATOM 1761 O O . PHE A 1 213 ? -4.476 -1.207 -3.664 1.00 94.56 213 PHE A O 1
ATOM 1768 N N . PHE A 1 214 ? -5.643 -1.909 -5.458 1.00 94.69 214 PHE A N 1
ATOM 1769 C CA . PHE A 1 214 ? -5.086 -3.256 -5.579 1.00 94.69 214 PHE A CA 1
ATOM 1770 C C . PHE A 1 214 ? -4.036 -3.365 -6.692 1.00 94.69 214 PHE A C 1
ATOM 1772 O O . PHE A 1 214 ? -3.624 -4.466 -7.027 1.00 94.69 214 PHE A O 1
ATOM 1779 N N . PHE A 1 215 ? -3.562 -2.232 -7.232 1.00 91.81 215 PHE A N 1
ATOM 1780 C CA . PHE A 1 215 ? -2.621 -2.174 -8.365 1.00 91.81 215 PHE A CA 1
ATOM 1781 C C . PHE A 1 215 ? -3.179 -2.707 -9.690 1.00 91.81 215 PHE A C 1
ATOM 1783 O O . PHE A 1 215 ? -2.418 -2.951 -10.629 1.00 91.81 215 PHE A O 1
ATOM 1790 N N . GLU A 1 216 ? -4.504 -2.790 -9.786 1.00 90.69 216 GLU A N 1
ATOM 1791 C CA . GLU A 1 216 ? -5.203 -3.231 -10.980 1.00 90.69 216 GLU A CA 1
ATOM 1792 C C . GLU A 1 216 ? -5.495 -2.090 -11.950 1.00 90.69 216 GLU A C 1
ATOM 1794 O O . GLU A 1 216 ? -5.543 -0.901 -11.609 1.00 90.69 216 GLU A O 1
ATOM 1799 N N . ALA A 1 217 ? -5.712 -2.478 -13.203 1.00 89.81 217 ALA A N 1
ATOM 1800 C CA . ALA A 1 217 ? -6.138 -1.552 -14.235 1.00 89.81 217 ALA A CA 1
ATOM 1801 C C . ALA A 1 217 ? -7.542 -1.011 -13.930 1.00 89.81 217 ALA A C 1
ATOM 1803 O O . ALA A 1 217 ? -8.504 -1.763 -13.802 1.00 89.81 217 ALA A O 1
ATOM 1804 N N . VAL A 1 218 ? -7.671 0.314 -13.910 1.00 90.44 218 VAL A N 1
ATOM 1805 C CA . VAL A 1 218 ? -8.941 1.014 -13.667 1.00 90.44 218 VAL A CA 1
ATOM 1806 C C . VAL A 1 218 ? -9.893 0.860 -14.846 1.00 90.44 218 VAL A C 1
ATOM 1808 O O . VAL A 1 218 ? -11.110 0.794 -14.684 1.00 90.44 218 VAL A O 1
ATOM 1811 N N . ARG A 1 219 ? -9.339 0.827 -16.058 1.00 89.81 219 ARG A N 1
ATOM 1812 C CA . ARG A 1 219 ? -10.111 0.718 -17.292 1.00 89.81 219 ARG A CA 1
ATOM 1813 C C . ARG A 1 219 ? -9.342 -0.099 -18.311 1.00 89.81 219 ARG A C 1
ATOM 1815 O O . ARG A 1 219 ? -8.143 0.103 -18.487 1.00 89.81 219 ARG A O 1
ATOM 1822 N N . ARG A 1 220 ? -10.057 -0.969 -19.017 1.00 90.56 220 ARG A N 1
ATOM 1823 C CA . ARG A 1 220 ? -9.572 -1.689 -20.195 1.00 90.56 220 ARG A CA 1
ATOM 1824 C C . ARG A 1 220 ? -10.574 -1.484 -21.323 1.00 90.56 220 ARG A C 1
ATOM 1826 O O . ARG A 1 220 ? -11.777 -1.591 -21.102 1.00 90.56 220 ARG A O 1
ATOM 1833 N N . GLN A 1 221 ? -10.085 -1.141 -22.505 1.00 94.31 221 GLN A N 1
ATOM 1834 C CA . GLN A 1 221 ? -10.906 -0.976 -23.697 1.00 94.31 221 GLN A CA 1
ATOM 1835 C C . GLN A 1 221 ? -10.166 -1.543 -24.899 1.00 94.31 221 GLN A C 1
ATOM 1837 O O . GLN A 1 221 ? -9.100 -1.046 -25.255 1.00 94.31 221 GLN A O 1
ATOM 1842 N N . GLN A 1 222 ? -10.744 -2.556 -25.532 1.00 95.81 222 GLN A N 1
ATOM 1843 C CA . GLN A 1 222 ? -10.263 -3.041 -26.816 1.00 95.81 222 GLN A CA 1
ATOM 1844 C C . GLN A 1 222 ? -10.604 -2.011 -27.897 1.00 95.81 222 GLN A C 1
ATOM 1846 O O . GLN A 1 222 ? -11.727 -1.505 -27.939 1.00 95.81 222 GLN A O 1
ATOM 1851 N N . ILE A 1 223 ? -9.627 -1.670 -28.735 1.00 97.06 223 ILE A N 1
ATOM 1852 C CA . ILE A 1 223 ? -9.826 -0.771 -29.883 1.00 97.06 223 ILE A CA 1
ATOM 1853 C C . ILE A 1 223 ? -9.721 -1.516 -31.213 1.00 97.06 223 ILE A C 1
ATOM 1855 O O . ILE A 1 223 ? -10.377 -1.125 -32.170 1.00 97.06 223 ILE A O 1
ATOM 1859 N N . LEU A 1 224 ? -8.892 -2.560 -31.268 1.00 95.94 224 LEU A N 1
ATOM 1860 C CA . LEU A 1 224 ? -8.717 -3.471 -32.401 1.00 95.94 224 LEU A CA 1
ATOM 1861 C C . LEU A 1 224 ? -8.501 -4.886 -31.852 1.00 95.94 224 LEU A C 1
ATOM 1863 O O . LEU A 1 224 ? -8.224 -5.037 -30.660 1.00 95.94 224 LEU A O 1
ATOM 1867 N N . ASP A 1 225 ? -8.543 -5.902 -32.714 1.00 94.44 225 ASP A N 1
ATOM 1868 C CA . ASP A 1 225 ? -8.438 -7.319 -32.328 1.00 94.44 225 ASP A CA 1
ATOM 1869 C C . ASP A 1 225 ? -7.288 -7.592 -31.346 1.00 94.44 225 ASP A C 1
ATOM 1871 O O . ASP A 1 225 ? -7.485 -8.236 -30.319 1.00 94.44 225 ASP A O 1
ATOM 1875 N N . ASN A 1 226 ? -6.123 -6.981 -31.584 1.00 95.25 226 ASN A N 1
ATOM 1876 C CA . ASN A 1 226 ? -4.917 -7.169 -30.774 1.00 95.25 226 ASN A CA 1
ATOM 1877 C C . ASN A 1 226 ? -4.458 -5.903 -30.028 1.00 95.25 226 ASN A C 1
ATOM 1879 O O . ASN A 1 226 ? -3.325 -5.855 -29.553 1.00 95.25 226 ASN A O 1
ATOM 1883 N N . ILE A 1 227 ? -5.293 -4.857 -29.935 1.00 95.44 227 ILE A N 1
ATOM 1884 C CA . ILE A 1 227 ? -4.912 -3.587 -29.290 1.00 95.44 227 ILE A CA 1
ATOM 1885 C C . ILE A 1 227 ? -5.915 -3.196 -28.213 1.00 95.44 227 ILE A C 1
ATOM 1887 O O . ILE A 1 227 ? -7.108 -3.028 -28.469 1.00 95.44 227 ILE A O 1
ATOM 1891 N N . TRP A 1 228 ? -5.382 -2.961 -27.016 1.00 95.31 228 TRP A N 1
ATOM 1892 C CA . TRP A 1 228 ? -6.128 -2.538 -25.840 1.00 95.31 228 TRP A CA 1
ATOM 1893 C C . TRP A 1 228 ? -5.559 -1.233 -25.285 1.00 95.31 228 TRP A C 1
ATOM 1895 O O . TRP A 1 228 ? -4.351 -1.098 -25.102 1.00 95.31 228 TRP A O 1
ATOM 1905 N N . ILE A 1 229 ? -6.436 -0.285 -24.955 1.00 95.00 229 ILE A N 1
ATOM 1906 C CA . ILE A 1 229 ? -6.108 0.837 -24.075 1.00 95.00 229 ILE A CA 1
ATOM 1907 C C . ILE A 1 229 ? -6.372 0.389 -22.648 1.00 95.00 229 ILE A C 1
ATOM 1909 O O . ILE A 1 229 ? -7.502 0.055 -22.283 1.00 95.00 229 ILE A O 1
ATOM 1913 N N . VAL A 1 230 ? -5.322 0.425 -21.834 1.00 93.56 230 VAL A N 1
ATOM 1914 C CA . VAL A 1 230 ? -5.375 0.089 -20.415 1.00 93.56 230 VAL A CA 1
ATOM 1915 C C . VAL A 1 230 ? -4.962 1.311 -19.605 1.00 93.56 230 VAL A C 1
ATOM 1917 O O . VAL A 1 230 ? -3.887 1.868 -19.805 1.00 93.56 230 VAL A O 1
ATOM 1920 N N . GLN A 1 231 ? -5.822 1.738 -18.683 1.00 93.44 231 GLN A N 1
ATOM 1921 C CA . GLN A 1 231 ? -5.509 2.785 -17.716 1.00 93.44 231 GLN A CA 1
ATOM 1922 C C . GLN A 1 231 ? -5.022 2.131 -16.421 1.00 93.44 231 GLN A C 1
ATOM 1924 O O . GLN A 1 231 ? -5.821 1.568 -15.674 1.00 93.44 231 GLN A O 1
ATOM 1929 N N . GLY A 1 232 ? -3.722 2.213 -16.152 1.00 90.50 232 GLY A N 1
ATOM 1930 C CA . GLY A 1 232 ? -3.094 1.591 -14.989 1.00 90.50 232 GLY A CA 1
ATOM 1931 C C . GLY A 1 232 ? -1.592 1.857 -14.935 1.00 90.50 232 GLY A C 1
ATOM 1932 O O . GLY A 1 232 ? -1.091 2.782 -15.575 1.00 90.50 232 GLY A O 1
ATOM 1933 N N . ASP A 1 233 ? -0.885 1.042 -14.160 1.00 88.81 233 ASP A N 1
ATOM 1934 C CA . ASP A 1 233 ? 0.569 1.079 -14.042 1.00 88.81 233 ASP A CA 1
ATOM 1935 C C . ASP A 1 233 ? 1.185 0.002 -14.941 1.00 88.81 233 ASP A C 1
ATOM 1937 O O . ASP A 1 233 ? 0.976 -1.185 -14.726 1.00 88.81 233 ASP A O 1
ATOM 1941 N N . MET A 1 234 ? 1.947 0.386 -15.966 1.00 90.81 234 MET A N 1
ATOM 1942 C CA . MET A 1 234 ? 2.465 -0.599 -16.924 1.00 90.81 234 MET A CA 1
ATOM 1943 C C . MET A 1 234 ? 3.431 -1.611 -16.303 1.00 90.81 234 MET A C 1
ATOM 1945 O O . MET A 1 234 ? 3.632 -2.684 -16.860 1.00 90.81 234 MET A O 1
ATOM 1949 N N . PHE A 1 235 ? 4.028 -1.292 -15.156 1.00 89.69 235 PHE A N 1
ATOM 1950 C CA . PHE A 1 235 ? 4.930 -2.218 -14.487 1.00 89.69 235 PHE A CA 1
ATOM 1951 C C . PHE A 1 235 ? 4.212 -3.298 -13.678 1.00 89.69 235 PHE A C 1
ATOM 1953 O O . PHE A 1 235 ? 4.834 -4.299 -13.335 1.00 89.69 235 PHE A O 1
ATOM 1960 N N . THR A 1 236 ? 2.913 -3.132 -13.410 1.00 87.38 236 THR A N 1
ATOM 1961 C CA . THR A 1 236 ? 2.074 -4.177 -12.799 1.00 87.38 236 THR A CA 1
ATOM 1962 C C . THR A 1 236 ? 1.468 -5.107 -13.849 1.00 87.38 236 THR A C 1
ATOM 1964 O O . THR A 1 236 ? 0.793 -6.067 -13.504 1.00 87.38 236 THR A O 1
ATOM 1967 N N . SER A 1 237 ? 1.739 -4.848 -15.131 1.00 89.12 237 SER A N 1
ATOM 1968 C CA . SER A 1 237 ? 1.388 -5.723 -16.247 1.00 89.12 237 SER A CA 1
ATOM 1969 C C . SER A 1 237 ? 1.948 -7.133 -16.061 1.00 89.12 237 SER A C 1
ATOM 1971 O O . SER A 1 237 ? 3.087 -7.286 -15.623 1.00 89.12 237 SER A O 1
ATOM 1973 N N . GLU A 1 238 ? 1.180 -8.139 -16.475 1.00 86.06 238 GLU A N 1
ATOM 1974 C CA . GLU A 1 238 ? 1.561 -9.560 -16.491 1.00 86.06 238 GLU A CA 1
ATOM 1975 C C . GLU A 1 238 ? 2.109 -10.022 -17.854 1.00 86.06 238 GLU A C 1
ATOM 1977 O O . GLU A 1 238 ? 2.463 -11.186 -18.018 1.00 86.06 238 GLU A O 1
ATOM 1982 N N . PHE A 1 239 ? 2.199 -9.129 -18.846 1.00 90.94 239 PHE A N 1
ATOM 1983 C CA . PHE A 1 239 ? 2.738 -9.476 -20.164 1.00 90.94 239 PHE A CA 1
ATOM 1984 C C . PHE A 1 239 ? 4.236 -9.828 -20.108 1.00 90.94 239 PHE A C 1
ATOM 1986 O O . PHE A 1 239 ? 5.009 -9.222 -19.363 1.00 90.94 239 PHE A O 1
ATOM 1993 N N . GLU A 1 240 ? 4.644 -10.774 -20.960 1.00 93.19 240 GLU A N 1
ATOM 1994 C CA . GLU A 1 240 ? 6.020 -11.288 -21.047 1.00 93.19 240 GLU A CA 1
ATOM 1995 C C . GLU A 1 240 ? 7.038 -10.221 -21.478 1.00 93.19 240 GLU A C 1
ATOM 1997 O O . GLU A 1 240 ? 8.182 -10.248 -21.034 1.00 93.19 240 GLU A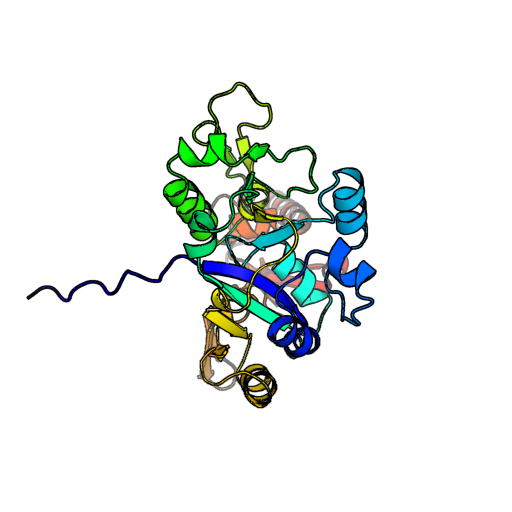 O 1
ATOM 2002 N N . LEU A 1 241 ? 6.639 -9.280 -22.338 1.00 95.62 241 LEU A N 1
ATOM 2003 C CA . LEU A 1 241 ? 7.511 -8.237 -22.874 1.00 95.62 241 LEU A CA 1
ATOM 2004 C C . LEU A 1 241 ? 7.031 -6.853 -22.432 1.00 95.62 241 LEU A C 1
ATOM 2006 O O . LEU A 1 241 ? 5.900 -6.459 -22.721 1.00 95.62 241 LEU A O 1
ATOM 2010 N N . LEU A 1 242 ? 7.915 -6.086 -21.791 1.00 95.69 242 LEU A N 1
ATOM 2011 C CA . LEU A 1 242 ? 7.698 -4.666 -21.512 1.00 95.69 242 LEU A CA 1
ATOM 2012 C C . LEU A 1 242 ? 8.573 -3.785 -22.399 1.00 95.69 242 LEU A C 1
ATOM 2014 O O . LEU A 1 242 ? 9.790 -3.945 -22.441 1.00 95.69 242 LEU A O 1
ATOM 2018 N N . THR A 1 243 ? 7.953 -2.805 -23.052 1.00 95.31 243 THR A N 1
ATOM 2019 C CA . THR A 1 243 ? 8.658 -1.819 -23.879 1.00 95.31 243 THR A CA 1
ATOM 2020 C C . THR A 1 243 ? 8.995 -0.579 -23.073 1.00 95.31 243 THR A C 1
ATOM 2022 O O . THR A 1 243 ? 8.099 0.082 -22.550 1.00 95.31 243 THR A O 1
ATOM 2025 N N . ILE A 1 244 ? 10.276 -0.224 -23.012 1.00 94.81 244 ILE A N 1
ATOM 2026 C CA . ILE A 1 244 ? 10.761 0.955 -22.299 1.00 94.81 244 ILE A CA 1
ATOM 2027 C C . ILE A 1 244 ? 11.397 1.901 -23.306 1.00 94.81 244 ILE A C 1
ATOM 2029 O O . ILE A 1 244 ? 12.386 1.577 -23.947 1.00 94.81 244 ILE A O 1
ATOM 2033 N N . SER A 1 245 ? 10.850 3.109 -23.425 1.00 92.69 245 SER A N 1
ATOM 2034 C CA . SER A 1 245 ? 11.461 4.149 -24.249 1.00 92.69 245 SER A CA 1
ATOM 2035 C C . SER A 1 245 ? 12.755 4.641 -23.595 1.00 92.69 245 SER A C 1
ATOM 2037 O O . SER A 1 245 ? 12.705 5.290 -22.542 1.00 92.69 245 SER A O 1
ATOM 2039 N N . VAL A 1 246 ? 13.897 4.375 -24.222 1.00 93.38 246 VAL A N 1
ATOM 2040 C CA . VAL A 1 246 ? 15.219 4.818 -23.755 1.00 93.38 246 VAL A CA 1
ATOM 2041 C C . VAL A 1 246 ? 15.913 5.698 -24.799 1.00 93.38 246 VAL A C 1
ATOM 2043 O O . VAL A 1 246 ? 15.443 5.855 -25.924 1.00 93.38 246 VAL A O 1
ATOM 2046 N N . ASN A 1 247 ? 17.026 6.319 -24.413 1.00 94.31 247 ASN A N 1
ATOM 2047 C CA . ASN A 1 247 ? 17.937 6.966 -25.359 1.00 94.31 247 ASN A CA 1
ATOM 2048 C C . ASN A 1 247 ? 19.122 6.042 -25.665 1.00 94.31 247 ASN A C 1
ATOM 2050 O O . ASN A 1 247 ? 19.224 4.947 -25.131 1.00 94.31 247 ASN A O 1
ATOM 2054 N N . THR A 1 248 ? 20.035 6.490 -26.521 1.00 94.88 248 THR A N 1
ATOM 2055 C CA . THR A 1 248 ? 21.233 5.726 -26.903 1.00 94.88 248 THR A CA 1
ATOM 2056 C C . THR A 1 248 ? 22.505 6.234 -26.220 1.00 94.88 248 THR A C 1
ATOM 2058 O O . THR A 1 248 ? 23.602 5.897 -26.652 1.00 94.88 248 THR A O 1
ATOM 2061 N N . VAL A 1 249 ? 22.382 7.086 -25.192 1.00 95.25 249 VAL A N 1
ATOM 2062 C CA . VAL A 1 249 ? 23.527 7.694 -24.483 1.00 95.25 249 VAL A CA 1
ATOM 2063 C C . VAL A 1 249 ? 23.720 7.136 -23.071 1.00 95.25 249 VAL A C 1
ATOM 2065 O O . VAL A 1 249 ? 24.581 7.608 -22.337 1.00 95.25 249 VAL A O 1
ATOM 2068 N N . GLY A 1 250 ? 22.938 6.128 -22.674 1.00 94.62 250 GLY A N 1
ATOM 2069 C CA . GLY A 1 250 ? 23.131 5.425 -21.405 1.00 94.62 250 GLY A CA 1
ATOM 2070 C C . GLY A 1 250 ? 22.546 6.132 -20.182 1.00 94.62 250 GLY A C 1
ATOM 2071 O O . GLY A 1 250 ? 22.881 5.771 -19.063 1.00 94.62 250 GLY A O 1
ATOM 2072 N N . VAL A 1 251 ? 21.645 7.108 -20.353 1.00 94.31 251 VAL A N 1
ATOM 2073 C CA . VAL A 1 251 ? 21.072 7.868 -19.222 1.00 94.31 251 VAL A CA 1
ATOM 2074 C C . VAL A 1 251 ? 19.580 7.583 -19.050 1.00 94.31 251 VAL A C 1
ATOM 2076 O O . VAL A 1 251 ? 18.811 7.746 -19.988 1.00 94.31 251 VAL A O 1
ATOM 2079 N N . MET A 1 252 ? 19.128 7.234 -17.843 1.00 93.69 252 MET A N 1
ATOM 2080 C CA . MET A 1 252 ? 17.699 7.099 -17.502 1.00 93.69 252 MET A CA 1
ATOM 2081 C C . MET A 1 252 ? 17.292 8.118 -16.429 1.00 93.69 252 MET A C 1
ATOM 2083 O O . MET A 1 252 ? 17.110 7.787 -15.262 1.00 93.69 252 MET A O 1
ATOM 2087 N N . GLY A 1 253 ? 17.214 9.395 -16.815 1.00 86.31 253 GLY A N 1
ATOM 2088 C CA . GLY A 1 253 ? 17.116 10.502 -15.852 1.00 86.31 253 GLY A CA 1
ATOM 2089 C C . GLY A 1 253 ? 15.704 10.990 -15.520 1.00 86.31 253 GLY A C 1
ATOM 2090 O O . GLY A 1 253 ? 15.524 11.641 -14.496 1.00 86.31 253 GLY A O 1
ATOM 2091 N N . LYS A 1 254 ? 14.698 10.734 -16.370 1.00 86.06 254 LYS A N 1
ATOM 2092 C CA . LYS A 1 254 ? 13.327 11.255 -16.187 1.00 86.06 254 LYS A CA 1
ATOM 2093 C C . LYS A 1 254 ? 12.258 10.276 -16.679 1.00 86.06 254 LYS A C 1
ATOM 2095 O O . LYS A 1 254 ? 12.553 9.359 -17.445 1.00 86.06 254 LYS A O 1
ATOM 2100 N N . GLY A 1 255 ? 11.014 10.513 -16.262 1.00 87.75 255 GLY A N 1
ATOM 2101 C CA . GLY A 1 255 ? 9.831 9.810 -16.762 1.00 87.75 255 GLY A CA 1
ATOM 2102 C C . GLY A 1 255 ? 9.887 8.296 -16.551 1.00 87.75 255 GLY A C 1
ATOM 2103 O O . GLY A 1 255 ? 10.395 7.819 -15.536 1.00 87.75 255 GLY A O 1
ATOM 2104 N N . LEU A 1 256 ? 9.377 7.550 -17.535 1.00 89.69 256 LEU A N 1
ATOM 2105 C CA . LEU A 1 256 ? 9.283 6.090 -17.486 1.00 89.69 256 LEU A CA 1
ATOM 2106 C C . LEU A 1 256 ? 10.648 5.411 -17.297 1.00 89.69 256 LEU A C 1
ATOM 2108 O O . LEU A 1 256 ? 10.761 4.487 -16.498 1.00 89.69 256 LEU A O 1
ATOM 2112 N N . ALA A 1 257 ? 11.683 5.897 -17.988 1.00 91.94 257 ALA A N 1
ATOM 2113 C CA . ALA A 1 257 ? 13.027 5.330 -17.921 1.00 91.94 257 ALA A CA 1
ATOM 2114 C C . ALA A 1 257 ? 13.647 5.477 -16.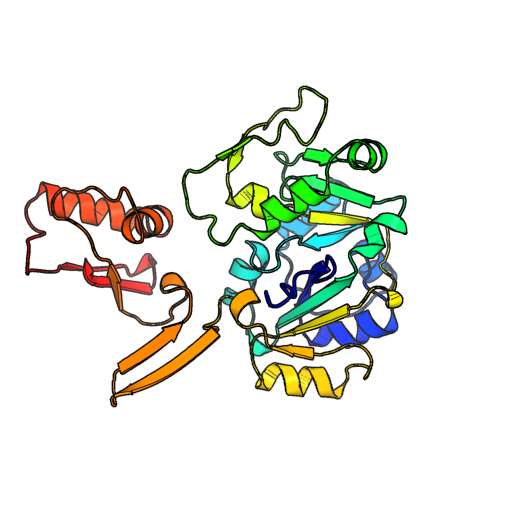520 1.00 91.94 257 ALA A C 1
ATOM 2116 O O . ALA A 1 257 ? 14.229 4.533 -15.999 1.00 91.94 257 ALA A O 1
ATOM 2117 N N . SER A 1 258 ? 13.483 6.638 -15.876 1.00 90.12 258 SER A N 1
ATOM 2118 C CA . SER A 1 258 ? 13.962 6.849 -14.499 1.00 90.12 258 SER A CA 1
ATOM 2119 C C . SER A 1 258 ? 13.319 5.863 -13.530 1.00 90.12 258 SER A C 1
ATOM 2121 O O . SER A 1 258 ? 14.016 5.180 -12.787 1.00 90.12 258 SER A O 1
ATOM 2123 N N . ARG A 1 259 ? 11.995 5.705 -13.614 1.00 89.25 259 ARG A N 1
ATOM 2124 C CA . ARG A 1 259 ? 11.261 4.734 -12.802 1.00 89.25 259 ARG A CA 1
ATOM 2125 C C . ARG A 1 259 ? 11.712 3.293 -13.072 1.00 89.25 259 ARG A C 1
ATOM 2127 O O . ARG A 1 259 ? 11.948 2.532 -12.138 1.00 89.25 259 ARG A O 1
ATOM 2134 N N . PHE A 1 260 ? 11.895 2.941 -14.346 1.00 92.69 260 PHE A N 1
ATOM 2135 C CA . PHE A 1 260 ? 12.405 1.637 -14.769 1.00 92.69 260 PHE A CA 1
ATOM 2136 C C . PHE A 1 260 ? 13.781 1.325 -14.168 1.00 92.69 260 PHE A C 1
ATOM 2138 O O . PHE A 1 260 ? 13.973 0.227 -13.654 1.00 92.69 260 PHE A O 1
ATOM 2145 N N . LYS A 1 261 ? 14.704 2.297 -14.156 1.00 91.62 261 LYS A N 1
ATOM 2146 C CA . LYS A 1 261 ? 16.035 2.153 -13.545 1.00 91.62 261 LYS A CA 1
ATOM 2147 C C . LYS A 1 261 ? 15.960 1.732 -12.073 1.00 91.62 261 LYS A C 1
ATOM 2149 O O . LYS A 1 261 ? 16.741 0.882 -11.661 1.00 91.62 261 LYS A O 1
ATOM 2154 N N . TYR A 1 262 ? 15.041 2.295 -11.287 1.00 86.62 262 TYR A N 1
ATOM 2155 C CA . TYR A 1 262 ? 14.894 1.930 -9.869 1.00 86.62 262 TYR A CA 1
ATOM 2156 C C . TYR A 1 262 ? 14.233 0.576 -9.663 1.00 86.62 262 TYR A C 1
ATOM 2158 O O . TYR A 1 262 ? 14.565 -0.137 -8.721 1.00 86.62 262 TYR A O 1
ATOM 2166 N N . MET A 1 263 ? 13.283 0.234 -10.528 1.00 88.00 263 MET A N 1
ATOM 2167 C CA . MET A 1 263 ? 12.543 -1.021 -10.426 1.00 88.00 263 MET A CA 1
ATOM 2168 C C . MET A 1 263 ? 13.364 -2.216 -10.910 1.00 88.00 263 MET A C 1
ATOM 2170 O O . MET A 1 263 ? 13.271 -3.295 -10.334 1.00 88.00 263 MET A O 1
ATOM 2174 N N . TYR A 1 264 ? 14.193 -2.014 -11.936 1.00 91.88 264 TYR A N 1
ATOM 2175 C CA . TYR A 1 264 ? 14.995 -3.049 -12.582 1.00 91.88 264 TYR A CA 1
ATOM 2176 C C . TYR A 1 264 ? 16.462 -2.603 -12.727 1.00 91.88 264 TYR A C 1
ATOM 2178 O O . TYR A 1 264 ? 16.970 -2.467 -13.846 1.00 91.88 264 TYR A O 1
ATOM 2186 N N . PRO A 1 265 ? 17.183 -2.380 -11.608 1.00 92.25 265 PRO A N 1
ATOM 2187 C CA . PRO A 1 265 ? 18.541 -1.833 -11.632 1.00 92.25 265 PRO A CA 1
ATOM 2188 C C . PRO A 1 265 ? 19.527 -2.715 -12.406 1.00 92.25 265 PRO A C 1
ATOM 2190 O O . PRO A 1 265 ? 20.413 -2.194 -13.080 1.00 92.25 265 PRO A O 1
ATOM 2193 N N . MET A 1 266 ? 19.349 -4.041 -12.392 1.00 92.81 266 MET A N 1
ATOM 2194 C CA . MET A 1 266 ? 20.189 -4.950 -13.181 1.00 92.81 266 MET A CA 1
ATOM 2195 C C . MET A 1 266 ? 20.004 -4.753 -14.691 1.00 92.81 266 MET A C 1
ATOM 2197 O O . MET A 1 266 ? 20.982 -4.736 -15.436 1.00 92.81 266 MET A O 1
ATOM 2201 N N . VAL A 1 267 ? 18.772 -4.505 -15.148 1.00 95.00 267 VAL A N 1
ATOM 2202 C CA . VAL A 1 267 ? 18.501 -4.234 -16.568 1.00 95.00 267 VAL A CA 1
ATOM 2203 C C . VAL A 1 267 ? 19.070 -2.876 -16.980 1.00 95.00 267 VAL A C 1
ATOM 2205 O O . VAL A 1 267 ? 19.578 -2.729 -18.090 1.00 95.00 267 VAL A O 1
ATOM 2208 N N . TYR A 1 268 ? 19.073 -1.891 -16.075 1.00 95.56 268 TYR A N 1
ATOM 2209 C CA . TYR A 1 268 ? 19.750 -0.614 -16.312 1.00 95.56 268 TYR A CA 1
ATOM 2210 C C . TYR A 1 268 ? 21.261 -0.785 -16.551 1.00 95.56 268 TYR A C 1
ATOM 2212 O O . TYR A 1 268 ? 21.801 -0.156 -17.460 1.00 95.56 268 TYR A O 1
ATOM 2220 N N . VAL A 1 269 ? 21.938 -1.667 -15.804 1.00 95.00 269 VAL A N 1
ATOM 2221 C CA . VAL A 1 269 ? 23.368 -1.968 -16.025 1.00 95.00 269 VAL A CA 1
ATOM 2222 C C . VAL A 1 269 ? 23.599 -2.544 -17.427 1.00 95.00 269 VAL A C 1
ATOM 2224 O O . VAL A 1 269 ? 24.533 -2.140 -18.123 1.00 95.00 269 VAL A O 1
ATOM 2227 N N . VAL A 1 270 ? 22.720 -3.444 -17.881 1.00 95.56 270 VAL A N 1
ATOM 2228 C CA . VAL A 1 270 ? 22.781 -4.001 -19.242 1.00 95.56 270 VAL A CA 1
ATOM 2229 C C . VAL A 1 270 ? 22.572 -2.910 -20.291 1.00 95.56 270 VAL A C 1
ATOM 2231 O O . VAL A 1 270 ? 23.368 -2.802 -21.224 1.00 95.56 270 VAL A O 1
ATOM 2234 N N . TYR A 1 271 ? 21.548 -2.075 -20.122 1.00 96.81 271 TYR A N 1
ATOM 2235 C CA . TYR A 1 271 ? 21.272 -0.926 -20.984 1.00 96.81 271 TYR A CA 1
ATOM 2236 C C . TYR A 1 271 ? 22.478 0.019 -21.110 1.00 96.81 271 TYR A C 1
ATOM 2238 O O . TYR A 1 271 ? 22.857 0.404 -22.219 1.00 96.81 271 TYR A O 1
ATOM 2246 N N . GLU A 1 272 ? 23.111 0.368 -19.988 1.00 96.88 272 GLU A N 1
ATOM 2247 C CA . GLU A 1 272 ? 24.257 1.276 -19.970 1.00 96.88 272 GLU A CA 1
ATOM 2248 C C . GLU A 1 272 ? 25.444 0.678 -20.738 1.00 96.88 272 GLU A C 1
ATOM 2250 O O . GLU A 1 272 ? 26.073 1.363 -21.550 1.00 96.88 272 GLU A O 1
ATOM 2255 N N . ARG A 1 273 ? 25.706 -0.623 -20.553 1.00 96.81 273 ARG A N 1
ATOM 2256 C CA . ARG A 1 273 ? 26.726 -1.357 -21.311 1.00 96.81 273 ARG A CA 1
ATOM 2257 C C . ARG A 1 273 ? 26.424 -1.365 -22.812 1.00 96.81 273 ARG A C 1
ATOM 2259 O O . ARG A 1 273 ? 27.318 -1.086 -23.605 1.00 96.81 273 ARG A O 1
ATOM 2266 N N . LEU A 1 274 ? 25.179 -1.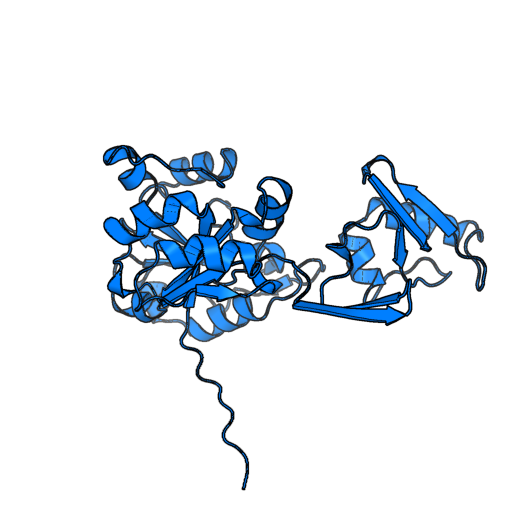631 -23.213 1.00 96.19 274 LEU A N 1
ATOM 2267 C CA . LEU A 1 274 ? 24.776 -1.633 -24.627 1.00 96.19 274 LEU A CA 1
ATOM 2268 C C . LEU A 1 274 ? 24.970 -0.264 -25.293 1.00 96.19 274 LEU A C 1
ATOM 2270 O O . LEU A 1 274 ? 25.375 -0.208 -26.456 1.00 96.19 274 LEU A O 1
ATOM 2274 N N . CYS A 1 275 ? 24.712 0.826 -24.564 1.00 96.25 275 CYS A N 1
ATOM 2275 C CA . CYS A 1 275 ? 24.988 2.183 -25.038 1.00 96.25 275 CYS A CA 1
ATOM 2276 C C . CYS A 1 275 ? 26.496 2.426 -25.191 1.00 96.25 275 CYS A C 1
ATOM 2278 O O . CYS A 1 275 ? 26.934 2.890 -26.242 1.00 96.25 275 CYS A O 1
ATOM 2280 N N . LYS A 1 276 ? 27.297 2.059 -24.179 1.00 96.44 276 LYS A N 1
ATOM 2281 C CA . LYS A 1 276 ? 28.766 2.203 -24.194 1.00 96.44 276 LYS A CA 1
ATOM 2282 C C . LYS A 1 276 ? 29.422 1.427 -25.339 1.00 96.44 276 LYS A C 1
ATOM 2284 O O . LYS A 1 276 ? 30.347 1.926 -25.968 1.00 96.44 276 LYS A O 1
ATOM 2289 N N . GLU A 1 277 ? 28.920 0.234 -25.639 1.00 96.31 277 GLU A N 1
ATOM 2290 C CA . GLU A 1 277 ? 29.400 -0.612 -26.739 1.00 96.31 277 GLU A CA 1
ATOM 2291 C C . GLU A 1 277 ? 28.839 -0.200 -28.116 1.00 96.31 277 GLU A C 1
ATOM 2293 O O . GLU A 1 277 ? 29.150 -0.832 -29.125 1.00 96.31 277 GLU A O 1
ATOM 2298 N N . GLY A 1 278 ? 27.976 0.822 -28.185 1.00 93.94 278 GLY A N 1
ATOM 2299 C CA . GLY A 1 278 ? 27.340 1.265 -29.430 1.00 93.94 278 GLY A CA 1
ATOM 2300 C C . GLY A 1 278 ? 26.398 0.227 -30.055 1.00 93.94 278 GLY A C 1
ATOM 2301 O O . GLY A 1 278 ? 26.108 0.301 -31.254 1.00 93.94 278 GLY A O 1
ATOM 2302 N N . LYS A 1 279 ? 25.933 -0.754 -29.270 1.00 93.69 279 LYS A N 1
ATOM 2303 C CA . LYS A 1 279 ? 25.021 -1.821 -29.712 1.00 93.69 279 LYS A CA 1
ATOM 2304 C C . LYS A 1 279 ? 23.572 -1.347 -29.790 1.00 93.69 279 LYS A C 1
ATOM 2306 O O . LYS A 1 279 ? 22.842 -1.804 -30.665 1.00 93.69 279 LYS A O 1
ATOM 2311 N N . LEU A 1 280 ? 23.175 -0.411 -28.927 1.00 94.94 280 LEU A N 1
ATOM 2312 C CA . LEU A 1 280 ? 21.847 0.201 -28.957 1.00 94.94 280 LEU A CA 1
ATOM 2313 C C . LEU A 1 280 ? 21.831 1.400 -29.918 1.00 94.94 280 LEU A C 1
ATOM 2315 O O . LEU A 1 280 ? 22.591 2.351 -29.735 1.00 94.94 280 LEU A O 1
ATOM 2319 N N . LYS A 1 281 ? 20.983 1.359 -30.956 1.00 92.56 281 LYS A N 1
ATOM 2320 C CA . LYS A 1 281 ? 20.921 2.390 -32.010 1.00 92.56 281 LYS A CA 1
ATOM 2321 C C . LYS A 1 281 ? 19.480 2.782 -32.327 1.00 92.56 281 LYS A C 1
ATOM 2323 O O . LYS A 1 281 ? 18.562 1.977 -32.200 1.00 92.56 281 LYS A O 1
ATOM 2328 N N . LEU A 1 282 ? 19.291 4.009 -32.814 1.00 93.06 282 LEU A N 1
ATOM 2329 C CA . LEU A 1 282 ? 17.990 4.476 -33.299 1.00 93.06 282 LEU A CA 1
ATOM 2330 C C . LEU A 1 282 ? 17.436 3.529 -34.376 1.00 93.06 282 LEU A C 1
ATOM 2332 O O . LEU A 1 282 ? 18.164 3.105 -35.275 1.00 93.06 282 LEU A O 1
ATOM 2336 N N . GLY A 1 283 ? 16.151 3.184 -34.260 1.00 91.88 283 GLY A N 1
ATOM 2337 C CA . GLY A 1 283 ? 15.470 2.249 -35.163 1.00 91.88 283 GLY A CA 1
ATOM 2338 C C . GLY A 1 283 ? 15.894 0.781 -35.021 1.00 91.88 283 GLY A C 1
ATOM 2339 O O . GLY A 1 283 ? 15.409 -0.055 -35.778 1.00 91.88 283 GLY A O 1
ATOM 2340 N N . LYS A 1 284 ? 16.783 0.452 -34.074 1.00 91.38 284 LYS A N 1
ATOM 2341 C CA . LYS A 1 284 ? 17.247 -0.913 -33.791 1.00 91.38 284 LYS A CA 1
ATOM 2342 C C . LYS A 1 284 ? 17.074 -1.215 -32.299 1.00 91.38 284 LYS A C 1
ATOM 2344 O O . LYS A 1 284 ? 18.055 -1.122 -31.557 1.00 91.38 284 LYS A O 1
ATOM 2349 N N . PRO A 1 285 ? 15.840 -1.518 -31.859 1.00 90.50 285 PRO A N 1
ATOM 2350 C CA . PRO A 1 285 ? 15.595 -1.840 -30.464 1.00 90.50 285 PRO A CA 1
ATOM 2351 C C . PRO A 1 285 ? 16.284 -3.157 -30.086 1.00 90.50 285 PRO A C 1
ATOM 2353 O O . PRO A 1 285 ? 16.528 -4.018 -30.936 1.00 90.50 285 PRO A O 1
ATOM 2356 N N . PHE A 1 286 ? 16.598 -3.308 -28.806 1.00 94.75 286 PHE A N 1
ATOM 2357 C CA . PHE A 1 286 ? 17.259 -4.475 -28.241 1.00 94.75 286 PHE A CA 1
ATOM 2358 C C . PHE A 1 286 ? 16.312 -5.194 -27.282 1.00 94.75 286 PHE A C 1
ATOM 2360 O O . PHE A 1 286 ? 15.801 -4.595 -26.338 1.00 94.75 286 PHE A O 1
ATOM 2367 N N . ILE A 1 287 ? 16.100 -6.492 -27.495 1.00 96.44 287 ILE A N 1
ATOM 2368 C CA . ILE A 1 287 ? 15.354 -7.326 -26.549 1.00 96.44 287 ILE A CA 1
ATOM 2369 C C . ILE A 1 287 ? 16.346 -7.931 -25.559 1.00 96.44 287 ILE A C 1
ATOM 2371 O O . ILE A 1 287 ? 17.213 -8.712 -25.948 1.00 96.44 287 ILE A O 1
ATOM 2375 N N . TYR A 1 288 ? 16.206 -7.580 -24.283 1.00 96.31 288 TYR A N 1
ATOM 2376 C CA . TYR A 1 288 ? 16.900 -8.240 -23.184 1.00 96.31 288 TYR A CA 1
ATOM 2377 C C . TYR A 1 288 ? 15.977 -9.275 -22.543 1.00 96.31 288 TYR A C 1
ATOM 2379 O O . TYR A 1 288 ? 14.890 -8.933 -22.076 1.00 96.31 288 TYR A O 1
ATOM 2387 N N . ASP A 1 289 ? 16.416 -10.528 -22.530 1.00 96.56 289 ASP A N 1
ATOM 2388 C CA . ASP A 1 289 ? 15.778 -11.591 -21.761 1.00 96.56 289 ASP A CA 1
ATOM 2389 C C . ASP A 1 289 ? 16.345 -11.575 -20.338 1.00 96.56 289 ASP A C 1
ATOM 2391 O O . ASP A 1 289 ? 17.564 -11.657 -20.172 1.00 96.56 289 ASP A O 1
ATOM 2395 N N . ALA A 1 290 ? 15.477 -11.427 -19.335 1.00 94.25 290 ALA A N 1
ATOM 2396 C CA . ALA A 1 290 ? 15.838 -11.411 -17.920 1.00 94.25 290 ALA A CA 1
ATOM 2397 C C . ALA A 1 290 ? 15.170 -12.600 -17.203 1.00 94.25 290 ALA A C 1
ATOM 2399 O O . ALA A 1 290 ? 14.127 -12.424 -16.556 1.00 94.25 290 ALA A O 1
ATOM 2400 N N . PRO A 1 291 ? 15.735 -13.820 -17.309 1.00 91.81 291 PRO A N 1
ATOM 2401 C CA . PRO A 1 291 ? 15.182 -15.018 -16.679 1.00 91.81 291 PRO A CA 1
ATOM 2402 C C . PRO A 1 291 ? 14.975 -14.861 -15.172 1.00 91.81 291 PRO A C 1
ATOM 2404 O O . PRO A 1 291 ? 13.988 -15.344 -14.624 1.00 91.81 291 PRO A O 1
ATOM 2407 N N . GLU A 1 292 ? 15.865 -14.127 -14.507 1.00 90.00 292 GLU A N 1
ATOM 2408 C CA . GLU A 1 292 ? 15.810 -13.836 -13.076 1.00 90.00 292 GLU A CA 1
ATOM 2409 C C . GLU A 1 292 ? 14.613 -12.963 -12.666 1.00 90.00 292 GLU A C 1
ATOM 2411 O O . GLU A 1 292 ? 14.227 -12.946 -11.500 1.00 90.00 292 GLU A O 1
ATOM 2416 N N . LEU A 1 293 ? 14.007 -12.263 -13.627 1.00 88.56 293 LEU A N 1
ATOM 2417 C CA . LEU A 1 293 ? 12.782 -11.480 -13.460 1.00 88.56 293 LEU A CA 1
ATOM 2418 C C . LEU A 1 293 ? 11.567 -12.152 -14.120 1.00 88.56 293 LEU A C 1
ATOM 2420 O O . LEU A 1 293 ? 10.475 -11.585 -14.088 1.00 88.56 293 LEU A O 1
ATOM 2424 N N . GLY A 1 294 ? 11.754 -13.317 -14.755 1.00 90.81 294 GLY A N 1
ATOM 2425 C CA . GLY A 1 294 ? 10.720 -14.016 -15.519 1.00 90.81 294 GLY A CA 1
ATOM 2426 C C . GLY A 1 294 ? 10.114 -13.168 -16.643 1.00 90.81 294 GLY A C 1
ATOM 2427 O O . GLY A 1 294 ? 8.918 -13.282 -16.913 1.00 90.81 294 GLY A O 1
ATOM 2428 N N . ARG A 1 295 ? 10.889 -12.249 -17.241 1.00 93.44 295 ARG A N 1
ATOM 2429 C CA . ARG A 1 295 ? 10.360 -11.234 -18.165 1.00 93.44 295 ARG A CA 1
ATOM 2430 C C . ARG A 1 295 ? 11.393 -10.760 -19.184 1.00 93.44 295 ARG A C 1
ATOM 2432 O O . ARG A 1 295 ? 12.591 -10.767 -18.924 1.00 93.44 295 ARG A O 1
ATOM 2439 N N . LYS A 1 296 ? 10.909 -10.267 -20.325 1.00 96.94 296 LYS A N 1
ATOM 2440 C CA . LYS A 1 296 ? 11.700 -9.629 -21.381 1.00 96.94 296 LYS A CA 1
ATOM 2441 C C . LYS A 1 296 ? 11.476 -8.119 -21.407 1.00 96.94 296 LYS A C 1
ATOM 2443 O O . LYS A 1 296 ? 10.381 -7.621 -21.131 1.00 96.94 296 LYS A O 1
ATOM 2448 N N . PHE A 1 297 ? 12.504 -7.383 -21.814 1.00 96.88 297 PHE A N 1
ATOM 2449 C CA . PHE A 1 297 ? 12.459 -5.931 -21.965 1.00 96.88 297 PHE A CA 1
ATOM 2450 C C . PHE A 1 297 ? 12.875 -5.525 -23.375 1.00 96.88 297 PHE A C 1
ATOM 2452 O O . PHE A 1 297 ? 13.955 -5.895 -23.828 1.00 96.88 297 PHE A O 1
ATOM 2459 N N . LEU A 1 298 ? 12.027 -4.753 -24.055 1.00 96.62 298 LEU A N 1
ATOM 2460 C CA . LEU A 1 298 ? 12.370 -4.083 -25.307 1.00 96.62 298 LEU A CA 1
ATOM 2461 C C . LEU A 1 298 ? 12.913 -2.690 -24.967 1.00 96.62 298 LEU A C 1
ATOM 2463 O O . LEU A 1 298 ? 12.153 -1.836 -24.500 1.00 96.62 298 LEU A O 1
ATOM 2467 N N . LEU A 1 299 ? 14.218 -2.504 -25.172 1.00 94.62 299 LEU A N 1
ATOM 2468 C CA . LEU A 1 299 ? 14.965 -1.256 -24.986 1.00 94.62 299 LEU A CA 1
ATOM 2469 C C . LEU A 1 299 ? 15.160 -0.555 -26.336 1.00 94.62 299 LEU A C 1
ATOM 2471 O O . LEU A 1 299 ? 15.585 -1.233 -27.298 1.00 94.62 299 LEU A O 1
#

Foldseek 3Di:
DDDPPPPCPFQKWKDKFFLVCVVVCLVPFAWFQVVCVVVVPDGDDLDDPVLVVLCVVVVLSQWDKTFLALQAPSLVVSVVVDPQLGMKMWIFGPCVLVVFQQKKKWQFAPSDPLIDIGHNVLQVVAPVVVLSVVLHVDPDQLAPDWDQCCRSGPDDDPNRIDGNNRRNRMIMIGGTGDDSVRTAEMEGQDPSSQVVSVVPDDPRHYYHYDNSSNQHFPDWDDPDPPDIDTHGDQVVDPDQEDEDDDDLQLDQDDDRSNSCCSVCVVVSVVSNVCSVVVVDDPPDWDWDDDVVVSHIYTD